Protein AF-A0A1V6K0V8-F1 (afdb_monomer)

Radius of gyration: 23.39 Å; Cα contacts (8 Å, |Δi|>4): 459; chains: 1; bounding box: 68×54×67 Å

Secondary structure (DSSP, 8-state):
---S-TTTS-HHHHHHHHHHHHHHTT---------S-B-HHHHHHHHHHHHHHHHHTTTTT-PPP--S---HHHHHHHHHHHTTTTSSS---HHHHBHHHHHSPPPSSTTS-HHHHHHHHTSS-S-S-HHHHHHHHHHHHHHHHHHHHHHHHH-GGGGGGHHHHHHHHHHHHHHHHHHHHHHHHHHHHHHHHHHHHHHTSSHHHHHHHHHHHHHHHHHHHHHHHHHHHHHHHHS-GGGHHHHHHHHHHHHHHHHHHHHHHHHHHTT-S-HHHHHHHHHHHHHHHHHHHHHHHHHHHHHHHHHHHHHHHTTTTS--

Structure (mmCIF, N/CA/C/O backbone):
data_AF-A0A1V6K0V8-F1
#
_entry.id   AF-A0A1V6K0V8-F1
#
loop_
_atom_site.group_PDB
_atom_site.id
_atom_site.type_symbol
_atom_site.label_atom_id
_atom_site.label_alt_id
_atom_site.label_comp_id
_atom_site.label_asym_id
_atom_site.label_entity_id
_atom_site.label_seq_id
_atom_site.pdbx_PDB_ins_code
_atom_site.Cartn_x
_atom_site.Cartn_y
_atom_site.Cartn_z
_atom_site.occupancy
_atom_site.B_iso_or_equiv
_atom_site.auth_seq_id
_atom_site.auth_comp_id
_atom_site.auth_asym_id
_atom_site.auth_atom_id
_atom_site.pdbx_PDB_model_num
ATOM 1 N N . MET A 1 1 ? -1.653 -16.723 -30.850 1.00 89.38 1 MET A N 1
ATOM 2 C CA . MET A 1 1 ? -1.038 -17.725 -29.948 1.00 89.38 1 MET A CA 1
ATOM 3 C C . MET A 1 1 ? -1.935 -17.845 -28.732 1.00 89.38 1 MET A C 1
ATOM 5 O O . MET A 1 1 ? -2.428 -16.814 -28.302 1.00 89.38 1 MET A O 1
ATOM 9 N N . ASN A 1 2 ? -2.140 -19.049 -28.194 1.00 91.81 2 ASN A N 1
ATOM 10 C CA . ASN A 1 2 ? -2.883 -19.239 -26.945 1.00 91.81 2 ASN A CA 1
ATOM 11 C C . ASN A 1 2 ? -1.894 -19.590 -25.832 1.00 91.81 2 ASN A C 1
ATOM 13 O O . ASN A 1 2 ? -1.155 -20.563 -25.973 1.00 91.81 2 ASN A O 1
ATOM 17 N N . LEU A 1 3 ? -1.878 -18.807 -24.753 1.00 91.69 3 LEU A N 1
ATOM 18 C CA . LEU A 1 3 ? -1.112 -19.123 -23.549 1.00 91.69 3 LEU A CA 1
ATOM 19 C C . LEU A 1 3 ? -2.025 -19.887 -22.595 1.00 91.69 3 LEU A C 1
ATOM 21 O O . LEU A 1 3 ? -2.988 -19.328 -22.081 1.00 91.69 3 LEU A O 1
ATOM 25 N N . THR A 1 4 ? -1.759 -21.179 -22.414 1.00 90.94 4 THR A N 1
ATOM 26 C CA . THR A 1 4 ? -2.592 -22.061 -21.582 1.00 90.94 4 THR A CA 1
ATOM 27 C C . THR A 1 4 ? -2.303 -21.911 -20.094 1.00 90.94 4 THR A C 1
ATOM 29 O O . THR A 1 4 ? -3.177 -22.188 -19.282 1.00 90.94 4 THR A O 1
ATOM 32 N N . ASP A 1 5 ? -1.090 -21.477 -19.747 1.00 91.62 5 ASP A N 1
ATOM 33 C CA . ASP A 1 5 ? -0.682 -21.177 -18.379 1.00 91.62 5 ASP A CA 1
ATOM 34 C C . ASP A 1 5 ? 0.276 -19.976 -18.373 1.00 91.62 5 ASP A C 1
ATOM 36 O O . ASP A 1 5 ? 1.441 -20.067 -18.771 1.00 91.62 5 ASP A O 1
ATOM 40 N N . ILE A 1 6 ? -0.249 -18.834 -17.936 1.00 90.38 6 ILE A N 1
ATOM 41 C CA . ILE A 1 6 ? 0.467 -17.553 -17.875 1.00 90.38 6 ILE A CA 1
ATOM 42 C C . ILE A 1 6 ? 1.464 -17.474 -16.712 1.00 90.38 6 ILE A C 1
ATOM 44 O O . ILE A 1 6 ? 2.334 -16.607 -16.732 1.00 90.38 6 ILE A O 1
ATOM 48 N N . SER A 1 7 ? 1.365 -18.376 -15.728 1.00 88.56 7 SER A N 1
ATOM 49 C CA . SER A 1 7 ? 2.338 -18.485 -14.635 1.00 88.56 7 SER A CA 1
ATOM 50 C C . SER A 1 7 ? 3.609 -19.213 -15.081 1.00 88.56 7 SER A C 1
ATOM 52 O O . SER A 1 7 ? 4.705 -18.892 -14.629 1.00 88.56 7 SER A O 1
ATOM 54 N N . VAL A 1 8 ? 3.472 -20.151 -16.025 1.00 91.56 8 VAL A N 1
ATOM 55 C CA . VAL A 1 8 ? 4.596 -20.885 -16.621 1.00 91.56 8 VAL A CA 1
ATOM 56 C C . VAL A 1 8 ? 5.184 -20.124 -17.807 1.00 91.56 8 VAL A C 1
ATOM 58 O O . VAL A 1 8 ? 6.402 -20.052 -17.955 1.00 91.56 8 VAL A O 1
ATOM 61 N N . THR A 1 9 ? 4.339 -19.558 -18.675 1.00 93.12 9 THR A N 1
ATOM 62 C CA . THR A 1 9 ? 4.775 -18.752 -19.825 1.00 93.12 9 THR A CA 1
ATOM 63 C C . THR A 1 9 ? 4.110 -17.376 -19.790 1.00 93.12 9 THR A C 1
ATOM 65 O O . THR A 1 9 ? 3.023 -17.201 -20.347 1.00 93.12 9 THR A O 1
ATOM 68 N N . PRO A 1 10 ? 4.761 -16.376 -19.170 1.00 94.88 10 PRO A N 1
ATOM 69 C CA . PRO A 1 10 ? 4.238 -15.016 -19.119 1.00 94.88 10 PRO A CA 1
ATOM 70 C C . PRO A 1 10 ? 4.111 -14.372 -20.506 1.00 94.88 10 PRO A C 1
ATOM 72 O O . PRO A 1 10 ? 4.893 -14.658 -21.418 1.00 94.88 10 PRO A O 1
ATOM 75 N N . LEU A 1 11 ? 3.173 -13.427 -20.644 1.00 94.44 11 LEU A N 1
ATOM 76 C CA . LEU A 1 11 ? 2.895 -12.718 -21.905 1.00 94.44 11 LEU A CA 1
ATOM 77 C C . LEU A 1 11 ? 4.150 -12.108 -22.538 1.00 94.44 11 LEU A C 1
ATOM 79 O O . LEU A 1 11 ? 4.425 -12.325 -23.718 1.00 94.44 11 LEU A O 1
ATOM 83 N N . HIS A 1 12 ? 4.928 -11.375 -21.742 1.00 95.12 12 HIS A N 1
ATOM 84 C CA . HIS A 1 12 ? 6.143 -10.713 -22.209 1.00 95.12 12 HIS A CA 1
ATOM 85 C C . HIS A 1 12 ? 7.209 -11.726 -22.654 1.00 95.12 12 HIS A C 1
ATOM 87 O O . HIS A 1 12 ? 7.891 -11.488 -23.645 1.00 95.12 12 HIS A O 1
ATOM 93 N N . VAL A 1 13 ? 7.314 -12.891 -22.000 1.00 95.25 13 VAL A N 1
ATOM 94 C CA . VAL A 1 13 ? 8.251 -13.956 -22.400 1.00 95.25 13 VAL A CA 1
ATOM 95 C C . VAL A 1 13 ? 7.851 -14.548 -23.749 1.00 95.25 13 VAL A C 1
ATOM 97 O O . VAL A 1 13 ? 8.703 -14.707 -24.626 1.00 95.25 13 VAL A O 1
ATOM 100 N N . ALA A 1 14 ? 6.565 -14.842 -23.949 1.00 95.25 14 ALA A N 1
ATOM 101 C CA . ALA A 1 14 ? 6.060 -15.352 -25.222 1.00 95.25 14 ALA A CA 1
ATOM 102 C C . ALA A 1 14 ? 6.277 -14.350 -26.370 1.00 95.25 14 ALA A C 1
AT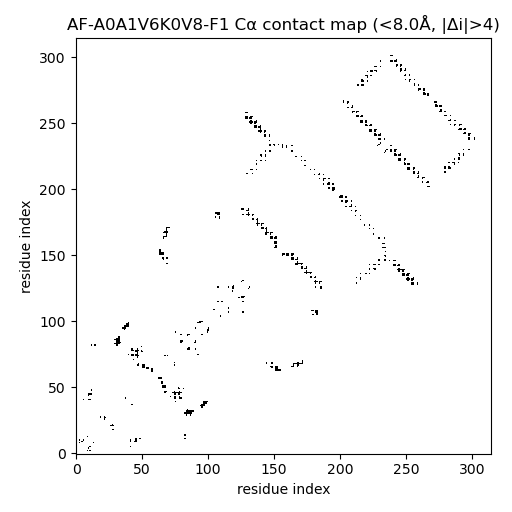OM 104 O O . ALA A 1 14 ? 6.742 -14.723 -27.454 1.00 95.25 14 ALA A O 1
ATOM 105 N N . PHE A 1 15 ? 5.987 -13.070 -26.119 1.00 95.62 15 PHE A N 1
ATOM 106 C CA . PHE A 1 15 ? 6.195 -11.997 -27.087 1.00 95.62 15 PHE A CA 1
ATOM 107 C C . PHE A 1 15 ? 7.680 -11.817 -27.431 1.00 95.62 15 PHE A C 1
ATOM 109 O O . PHE A 1 15 ? 8.042 -11.840 -28.607 1.00 95.62 15 PHE A O 1
ATOM 116 N N . GLU A 1 16 ? 8.562 -11.727 -26.431 1.00 95.12 16 GLU A N 1
ATOM 117 C CA . GLU A 1 16 ? 10.005 -11.575 -26.649 1.00 95.12 16 GLU A CA 1
ATOM 118 C C . GLU A 1 16 ? 10.631 -12.780 -27.345 1.00 95.12 16 GLU A C 1
ATOM 120 O O . GLU A 1 16 ? 11.498 -12.620 -28.204 1.00 95.12 16 GLU A O 1
ATOM 125 N N . THR A 1 17 ? 10.172 -13.989 -27.025 1.00 95.06 17 THR A N 1
ATOM 126 C CA . THR A 1 17 ? 10.625 -15.201 -27.716 1.00 95.06 17 THR A CA 1
ATOM 127 C C . THR A 1 17 ? 10.232 -15.146 -29.189 1.00 95.06 17 THR A C 1
ATOM 129 O O . THR A 1 17 ? 11.080 -15.342 -30.056 1.00 95.06 17 THR A O 1
ATOM 132 N N . THR A 1 18 ? 8.982 -14.779 -29.488 1.00 94.81 18 THR A N 1
ATOM 133 C CA . THR A 1 18 ? 8.513 -14.598 -30.871 1.00 94.81 18 THR A CA 1
ATOM 134 C C . THR A 1 18 ? 9.342 -13.542 -31.601 1.00 94.81 18 THR A C 1
ATOM 136 O O . THR A 1 18 ? 9.796 -13.777 -32.719 1.00 94.81 18 THR A O 1
ATOM 139 N N . ARG A 1 19 ? 9.603 -12.399 -30.955 1.00 94.31 19 ARG A N 1
ATOM 140 C CA . ARG A 1 19 ? 10.416 -11.313 -31.513 1.00 94.31 19 ARG A CA 1
ATOM 141 C C . ARG A 1 19 ? 11.822 -11.786 -31.881 1.00 94.31 19 ARG A C 1
ATOM 143 O O . ARG A 1 19 ? 12.253 -11.561 -33.009 1.00 94.31 19 ARG A O 1
ATOM 150 N N . ARG A 1 20 ? 12.491 -12.512 -30.980 1.00 95.12 20 ARG A N 1
ATOM 151 C CA . ARG A 1 20 ? 13.835 -13.070 -31.206 1.00 95.12 20 ARG A CA 1
ATOM 152 C C . ARG A 1 20 ? 13.869 -14.092 -32.341 1.00 95.12 20 ARG A C 1
ATOM 154 O O . ARG A 1 20 ? 14.812 -14.082 -33.126 1.00 95.12 20 ARG A O 1
ATOM 161 N N . GLU A 1 21 ? 12.874 -14.973 -32.449 1.00 96.50 21 GLU A N 1
ATOM 162 C CA . GLU A 1 21 ? 12.831 -15.958 -33.542 1.00 96.50 21 GLU A CA 1
ATOM 163 C C . GLU A 1 21 ? 12.591 -15.298 -34.907 1.00 96.50 21 GLU A C 1
ATOM 165 O O . GLU A 1 21 ? 13.218 -15.671 -35.896 1.00 96.50 21 GLU A O 1
ATOM 170 N N . VAL A 1 22 ? 11.737 -14.274 -34.963 1.00 95.06 22 VAL A N 1
ATOM 171 C CA . VAL A 1 22 ? 11.449 -13.516 -36.191 1.00 95.06 22 VAL A CA 1
ATOM 172 C C . VAL A 1 22 ? 12.662 -12.682 -36.635 1.00 95.06 22 VAL A C 1
ATOM 174 O O . VAL A 1 22 ? 12.958 -12.622 -37.831 1.00 95.06 22 VAL A O 1
ATOM 177 N N . GLU A 1 23 ? 13.421 -12.111 -35.693 1.00 95.06 23 GLU A N 1
ATOM 178 C CA . GLU A 1 23 ? 14.664 -11.377 -35.979 1.00 95.06 23 GLU A CA 1
ATOM 179 C C . GLU A 1 23 ? 15.744 -12.261 -36.621 1.00 95.06 23 GLU A C 1
ATOM 181 O O . GLU A 1 23 ? 16.415 -11.821 -37.557 1.00 95.06 23 GLU A O 1
ATOM 186 N N . LYS A 1 24 ? 15.877 -13.531 -36.204 1.00 96.56 24 LYS A N 1
ATOM 187 C CA . LYS A 1 24 ? 16.805 -14.495 -36.839 1.00 96.56 24 LYS A CA 1
ATOM 188 C C . LYS A 1 24 ? 16.490 -14.737 -38.316 1.00 96.56 24 LYS A C 1
ATOM 190 O O . LYS A 1 24 ? 17.374 -15.122 -39.076 1.00 96.56 24 LYS A O 1
ATOM 195 N N . LEU A 1 25 ? 15.238 -14.518 -38.713 1.00 96.25 25 LEU A N 1
ATOM 196 C CA . LEU A 1 25 ? 14.758 -14.663 -40.085 1.00 96.25 25 LEU A CA 1
ATOM 197 C C . LEU A 1 25 ? 14.841 -13.350 -40.887 1.00 96.25 25 LEU A C 1
ATOM 199 O O . LEU A 1 25 ? 14.444 -13.326 -42.048 1.00 96.25 25 LEU A O 1
ATOM 203 N N . GLY A 1 26 ? 15.354 -12.263 -40.297 1.00 96.06 26 GLY A N 1
ATOM 204 C CA . GLY A 1 26 ? 15.482 -10.955 -40.951 1.00 96.06 26 GLY A CA 1
ATOM 205 C C . GLY A 1 26 ? 14.191 -10.131 -40.984 1.00 96.06 26 GLY A C 1
ATOM 206 O O . GLY A 1 26 ? 14.121 -9.128 -41.694 1.00 96.06 26 GLY A O 1
ATOM 207 N N . TYR A 1 27 ? 13.174 -10.532 -40.221 1.00 96.25 27 TYR A N 1
ATOM 208 C CA . TYR A 1 27 ? 11.907 -9.815 -40.103 1.00 96.25 27 TYR A CA 1
ATOM 209 C C . TYR A 1 27 ? 11.831 -9.040 -38.784 1.00 96.25 27 TYR A C 1
ATOM 211 O O . TYR A 1 27 ? 12.578 -9.289 -37.839 1.00 96.25 27 TYR A O 1
ATOM 219 N N . ARG A 1 28 ? 10.887 -8.098 -38.704 1.00 93.25 28 ARG A N 1
ATOM 220 C CA . ARG A 1 28 ? 10.619 -7.303 -37.503 1.00 93.25 28 ARG A CA 1
ATOM 221 C C . ARG A 1 28 ? 9.165 -7.470 -37.081 1.00 93.25 28 ARG A C 1
ATOM 223 O O . ARG A 1 28 ? 8.265 -7.290 -37.895 1.00 93.25 28 ARG A O 1
ATOM 230 N N . VAL A 1 29 ? 8.945 -7.741 -35.798 1.00 93.25 29 VAL A N 1
ATOM 231 C CA . VAL A 1 29 ? 7.609 -7.680 -35.190 1.00 93.25 29 VAL A CA 1
ATOM 232 C C . VAL A 1 29 ? 7.176 -6.216 -35.086 1.00 93.25 29 VAL A C 1
ATOM 234 O O . VAL A 1 29 ? 7.915 -5.385 -34.556 1.00 93.25 29 VAL A O 1
ATOM 237 N N . THR A 1 30 ? 5.996 -5.895 -35.616 1.00 91.69 30 THR A N 1
ATOM 238 C CA . THR A 1 30 ? 5.465 -4.522 -35.691 1.00 91.69 30 THR A CA 1
ATOM 239 C C . THR A 1 30 ? 4.429 -4.198 -34.619 1.00 91.69 30 THR A C 1
ATOM 241 O O . THR A 1 30 ? 3.928 -3.084 -34.618 1.00 91.69 30 THR A O 1
ATOM 244 N N . GLY A 1 31 ? 4.083 -5.152 -33.752 1.00 92.94 31 GLY A N 1
ATOM 245 C CA . GLY A 1 31 ? 3.043 -4.990 -32.740 1.00 92.94 31 GLY A CA 1
ATOM 246 C C . GLY A 1 31 ? 2.504 -6.320 -32.231 1.00 92.94 31 GLY A C 1
ATOM 247 O O . GLY A 1 31 ? 2.890 -7.385 -32.723 1.00 92.94 31 GLY A O 1
ATOM 248 N N . SER A 1 32 ? 1.583 -6.262 -31.274 1.00 95.69 32 SER A N 1
ATOM 249 C CA . SER A 1 32 ? 0.762 -7.409 -30.884 1.00 95.69 32 SER A CA 1
ATOM 250 C C . SER A 1 32 ? -0.643 -6.978 -30.469 1.00 95.69 32 SER A C 1
ATOM 252 O O . SER A 1 32 ? -0.935 -5.795 -30.326 1.00 95.69 32 SER A O 1
ATOM 254 N N . GLU A 1 33 ? -1.536 -7.950 -30.321 1.00 95.62 33 GLU A N 1
ATOM 255 C CA . GLU A 1 33 ? -2.909 -7.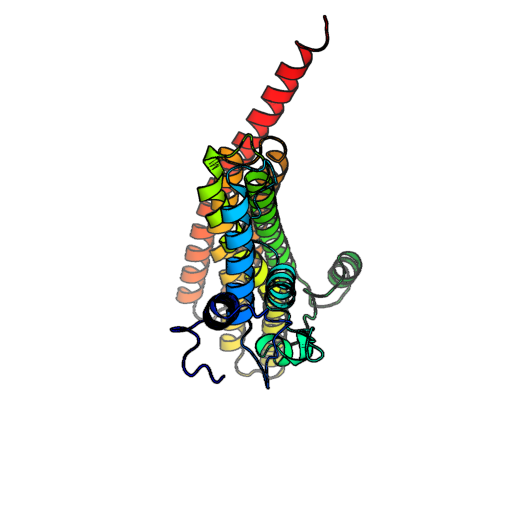735 -29.877 1.00 95.62 33 GLU A CA 1
ATOM 256 C C . GLU A 1 33 ? -3.268 -8.787 -28.829 1.00 95.62 33 GLU A C 1
ATOM 258 O O . GLU A 1 33 ? -2.949 -9.970 -28.983 1.00 95.62 33 GLU A O 1
ATOM 263 N N . ILE A 1 34 ? -3.972 -8.356 -27.782 1.00 95.19 34 ILE A N 1
ATOM 264 C CA . ILE A 1 34 ? -4.647 -9.253 -26.847 1.00 95.19 34 ILE A CA 1
ATOM 265 C C . ILE A 1 34 ? -6.107 -9.404 -27.282 1.00 95.19 34 ILE A C 1
ATOM 267 O O . ILE A 1 34 ? -6.906 -8.460 -27.220 1.00 95.19 34 ILE A O 1
ATOM 271 N N . VAL A 1 35 ? -6.455 -10.625 -27.686 1.00 94.69 35 VAL A N 1
ATOM 272 C CA . VAL A 1 35 ? -7.831 -11.021 -27.989 1.00 94.69 35 VAL A CA 1
ATOM 273 C C . VAL A 1 35 ? -8.521 -11.436 -26.690 1.00 94.69 35 VAL A C 1
ATOM 275 O O . VAL A 1 35 ? -8.056 -12.341 -26.003 1.00 94.69 35 VAL A O 1
ATOM 278 N N . GLY A 1 36 ? -9.640 -10.787 -26.364 1.00 93.25 36 GLY A N 1
ATOM 279 C CA . GLY A 1 36 ? -10.353 -10.988 -25.100 1.00 93.25 36 GLY A CA 1
ATOM 280 C C . GLY A 1 36 ? -9.830 -10.102 -23.967 1.00 93.25 36 GLY A C 1
ATOM 281 O O . GLY A 1 36 ? -9.459 -8.949 -24.206 1.00 93.25 36 GLY A O 1
ATOM 282 N N . LEU A 1 37 ? -9.862 -10.645 -22.748 1.00 95.81 37 LEU A N 1
ATOM 283 C CA . LEU A 1 37 ? -9.461 -9.980 -21.508 1.00 95.81 37 LEU A CA 1
ATOM 284 C C . LEU A 1 37 ? -8.129 -10.533 -20.993 1.00 95.81 37 LEU A C 1
ATOM 286 O O . LEU A 1 37 ? -7.775 -11.677 -21.282 1.00 95.81 37 LEU A O 1
ATOM 290 N N . VAL A 1 38 ? -7.412 -9.734 -20.205 1.00 96.38 38 VAL A N 1
ATOM 291 C CA . VAL A 1 38 ? -6.130 -10.108 -19.595 1.00 96.38 38 VAL A CA 1
ATOM 292 C C . VAL A 1 38 ? -6.130 -9.820 -18.090 1.00 96.38 38 VAL A C 1
ATOM 294 O O . VAL A 1 38 ? -6.645 -8.777 -17.686 1.00 96.38 38 VAL A O 1
ATOM 297 N N . PRO A 1 39 ? -5.549 -10.695 -17.251 1.00 96.50 39 PRO A N 1
ATOM 298 C CA . PRO A 1 39 ? -5.325 -10.380 -15.844 1.00 96.50 39 PRO A CA 1
ATOM 299 C C . PR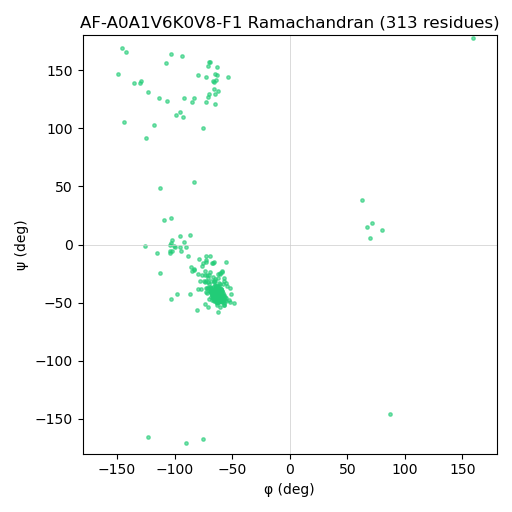O A 1 39 ? -4.351 -9.210 -15.670 1.00 96.50 39 PRO A C 1
ATOM 301 O O . PRO A 1 39 ? -3.337 -9.107 -16.372 1.00 96.50 39 PRO A O 1
ATOM 304 N N . LEU A 1 40 ? -4.616 -8.355 -14.690 1.00 96.12 40 LEU A N 1
ATOM 305 C CA . LEU A 1 40 ? -3.778 -7.221 -14.317 1.00 96.12 40 LEU A CA 1
ATOM 306 C C . LEU A 1 40 ? -2.368 -7.680 -13.954 1.00 96.12 40 LEU A C 1
ATOM 308 O O . LEU A 1 40 ? -1.399 -7.073 -14.405 1.00 96.12 40 LEU A O 1
ATOM 312 N N . SER A 1 41 ? -2.244 -8.787 -13.217 1.00 95.25 41 SER A N 1
ATOM 313 C CA . SER A 1 41 ? -0.953 -9.372 -12.830 1.00 95.25 41 SER A CA 1
ATOM 314 C C . SER A 1 41 ? -0.014 -9.559 -14.024 1.00 95.25 41 SER A C 1
ATOM 316 O O . SER A 1 41 ? 1.142 -9.146 -13.966 1.00 95.25 41 SER A O 1
ATOM 318 N N . CYS A 1 42 ? -0.520 -10.043 -15.162 1.00 96.12 42 CYS A N 1
ATOM 319 C CA . CYS A 1 42 ? 0.288 -10.219 -16.366 1.00 96.12 42 CYS A CA 1
ATOM 320 C C . CYS A 1 42 ? 0.795 -8.893 -16.944 1.00 96.12 42 CYS A C 1
ATOM 322 O O . CYS A 1 42 ? 1.913 -8.828 -17.463 1.00 96.12 42 CYS A O 1
ATOM 324 N N . MET A 1 43 ? -0.018 -7.838 -16.858 1.00 97.31 43 MET A N 1
ATOM 325 C CA . MET A 1 43 ? 0.364 -6.495 -17.289 1.00 97.31 43 MET A CA 1
ATOM 326 C C . MET A 1 43 ? 1.396 -5.879 -16.341 1.00 97.31 43 MET A C 1
ATOM 328 O O . MET A 1 43 ? 2.334 -5.231 -16.806 1.00 97.31 43 MET A O 1
ATOM 332 N N . LEU A 1 44 ? 1.276 -6.115 -15.032 1.00 95.44 44 LEU A N 1
ATOM 333 C CA . LEU A 1 44 ? 2.259 -5.663 -14.045 1.00 95.44 44 LEU A CA 1
ATOM 334 C C . LEU A 1 44 ? 3.596 -6.379 -14.213 1.00 95.44 44 LEU A C 1
ATOM 336 O O . LEU A 1 44 ? 4.632 -5.717 -14.246 1.00 95.44 44 LEU A O 1
ATOM 340 N N . ASP A 1 45 ? 3.581 -7.696 -14.400 1.00 94.62 45 ASP A N 1
ATOM 341 C CA . ASP A 1 45 ? 4.792 -8.491 -14.602 1.00 94.62 45 ASP A CA 1
ATOM 342 C C . ASP A 1 45 ? 5.496 -8.112 -15.904 1.00 94.62 45 ASP A C 1
ATOM 344 O O . ASP A 1 45 ? 6.707 -7.899 -15.913 1.00 94.62 45 ASP A O 1
ATOM 348 N N . ALA A 1 46 ? 4.743 -7.927 -16.993 1.00 95.62 46 ALA A N 1
ATOM 349 C CA . ALA A 1 46 ? 5.292 -7.393 -18.236 1.00 95.62 46 ALA A CA 1
ATOM 350 C C . ALA A 1 46 ? 5.880 -5.986 -18.042 1.00 95.62 46 ALA A C 1
ATOM 352 O O . ALA A 1 46 ? 6.986 -5.709 -18.503 1.00 95.62 46 ALA A O 1
ATOM 353 N N . GLY A 1 47 ? 5.178 -5.101 -17.332 1.00 95.00 47 GLY A N 1
ATOM 354 C CA . GLY A 1 47 ? 5.648 -3.746 -17.052 1.00 95.00 47 GLY A CA 1
ATOM 355 C C . GLY A 1 47 ? 6.981 -3.746 -16.307 1.00 95.00 47 GLY A C 1
ATOM 356 O O . GLY A 1 47 ? 7.921 -3.073 -16.730 1.00 95.00 47 GLY A O 1
ATOM 357 N N . ARG A 1 48 ? 7.087 -4.549 -15.241 1.00 92.12 48 ARG A N 1
ATOM 358 C CA . ARG A 1 48 ? 8.324 -4.725 -14.465 1.00 92.12 48 ARG A CA 1
ATOM 359 C C . ARG A 1 48 ? 9.443 -5.315 -15.319 1.00 92.12 48 ARG A C 1
ATOM 361 O O . ARG A 1 48 ? 10.522 -4.729 -15.365 1.00 92.12 48 ARG A O 1
ATOM 368 N N . TYR A 1 49 ? 9.158 -6.380 -16.071 1.00 92.69 49 TYR A N 1
ATOM 369 C CA . TYR A 1 49 ? 10.114 -7.014 -16.981 1.00 92.69 49 TYR A CA 1
ATOM 370 C C . TYR A 1 49 ? 10.740 -6.007 -17.953 1.00 92.69 49 TYR A C 1
ATOM 372 O O . TYR A 1 49 ? 11.960 -5.947 -18.110 1.00 92.69 49 TYR A O 1
ATOM 380 N N . TYR A 1 50 ? 9.921 -5.168 -18.592 1.00 91.69 50 TYR A N 1
ATOM 381 C CA . TYR A 1 50 ? 10.424 -4.199 -19.563 1.00 91.69 50 TYR A CA 1
ATOM 382 C C . TYR A 1 50 ? 11.208 -3.050 -18.928 1.00 91.69 50 TYR A C 1
ATOM 384 O O . TYR A 1 50 ? 12.169 -2.569 -19.533 1.00 91.69 50 TYR A O 1
ATOM 392 N N . LEU A 1 51 ? 10.852 -2.629 -17.713 1.00 89.19 51 LEU A N 1
ATOM 393 C CA . LEU A 1 51 ? 11.643 -1.655 -16.956 1.00 89.19 51 LEU A CA 1
ATOM 394 C C . LEU A 1 51 ? 13.002 -2.235 -16.540 1.00 89.19 51 LEU A C 1
ATOM 396 O O . LEU A 1 51 ? 14.027 -1.564 -16.658 1.00 89.19 51 LEU A O 1
ATOM 400 N N . GLU A 1 52 ? 13.043 -3.497 -16.120 1.00 86.31 52 GLU A N 1
ATOM 401 C CA . GLU A 1 52 ? 14.293 -4.190 -15.804 1.00 86.31 52 GLU A CA 1
ATOM 402 C C . GLU A 1 52 ? 15.171 -4.386 -17.038 1.00 86.31 52 GLU A C 1
ATOM 404 O O . GLU A 1 52 ? 16.366 -4.092 -16.998 1.00 86.31 52 GLU A O 1
ATOM 409 N N . MET A 1 53 ? 14.585 -4.786 -18.167 1.00 84.25 53 MET A N 1
ATOM 410 C CA . MET A 1 53 ? 15.312 -4.927 -19.428 1.00 84.25 53 MET A CA 1
ATOM 411 C C . MET A 1 53 ? 15.944 -3.596 -19.871 1.00 84.25 53 MET A C 1
ATOM 413 O O . MET A 1 53 ? 17.082 -3.578 -20.351 1.00 84.25 53 MET A O 1
ATOM 417 N N . GLN A 1 54 ? 15.246 -2.470 -19.671 1.00 80.31 54 GLN A N 1
ATOM 418 C CA . GLN A 1 54 ? 15.812 -1.137 -19.900 1.00 80.31 54 GLN A CA 1
ATOM 419 C C . GLN A 1 54 ? 17.028 -0.878 -19.003 1.00 80.31 54 GLN A C 1
ATOM 421 O O . GLN A 1 54 ? 18.036 -0.366 -19.490 1.00 80.31 54 GLN A O 1
ATOM 426 N N . ASN A 1 55 ? 16.982 -1.287 -17.733 1.00 75.56 55 ASN A N 1
ATOM 427 C CA . ASN A 1 55 ? 18.116 -1.152 -16.816 1.00 75.56 55 ASN A CA 1
ATOM 428 C C . ASN A 1 55 ? 19.328 -1.987 -17.257 1.00 75.56 55 ASN A C 1
ATOM 430 O O . ASN A 1 55 ? 20.456 -1.490 -17.227 1.00 75.56 55 ASN A O 1
ATOM 434 N N . SER A 1 56 ? 19.119 -3.232 -17.701 1.00 68.25 56 SER A N 1
ATOM 435 C CA . SER A 1 56 ? 20.200 -4.124 -18.148 1.00 68.25 56 SER A CA 1
ATOM 436 C C . SER A 1 56 ? 20.949 -3.574 -19.367 1.00 68.25 56 SER A C 1
ATOM 438 O O . SER A 1 56 ? 22.175 -3.664 -19.432 1.00 68.25 56 SER A O 1
ATOM 440 N N . GLY A 1 57 ? 20.242 -2.928 -20.302 1.00 58.75 57 GLY A N 1
ATOM 441 C CA . GLY A 1 57 ? 20.845 -2.259 -21.463 1.00 58.75 57 GLY A CA 1
ATOM 442 C C . GLY A 1 57 ? 21.583 -0.948 -21.141 1.00 58.75 57 GLY A C 1
ATOM 443 O O . GLY A 1 57 ? 22.280 -0.404 -21.998 1.00 58.75 57 GLY A O 1
ATOM 444 N N . MET A 1 58 ? 21.452 -0.424 -19.917 1.00 54.78 58 MET A N 1
ATOM 445 C CA . MET A 1 58 ? 22.002 0.872 -19.494 1.00 54.78 58 MET A CA 1
ATOM 446 C C . MET A 1 58 ? 23.275 0.775 -18.639 1.00 54.78 58 MET A C 1
ATOM 448 O O . MET A 1 58 ? 23.837 1.810 -18.274 1.00 54.78 58 MET A O 1
ATOM 452 N N . SER A 1 59 ? 23.787 -0.436 -18.382 1.00 48.00 59 SER A N 1
ATOM 453 C CA . SER A 1 59 ? 24.939 -0.701 -17.496 1.00 48.00 59 SER A CA 1
ATOM 454 C C . SER A 1 59 ? 26.239 0.067 -17.845 1.00 48.00 59 SER A C 1
ATOM 456 O O . SER A 1 59 ? 27.105 0.231 -16.990 1.00 48.00 59 SER A O 1
ATOM 458 N N . GLY A 1 60 ? 26.357 0.653 -19.047 1.00 46.66 60 GLY A N 1
ATOM 459 C CA . GLY A 1 60 ? 27.507 1.480 -19.458 1.00 46.66 60 GLY A CA 1
ATOM 460 C C . GLY A 1 60 ? 27.201 2.893 -19.979 1.00 46.66 60 GLY A C 1
ATOM 461 O O . GLY A 1 60 ? 28.135 3.611 -20.321 1.00 46.66 60 GLY A O 1
ATOM 462 N N . THR A 1 61 ? 25.936 3.327 -20.075 1.00 48.88 61 THR A N 1
ATOM 463 C CA . THR A 1 61 ? 25.560 4.519 -20.882 1.00 48.88 61 THR A CA 1
ATOM 464 C C . THR A 1 61 ? 25.265 5.789 -20.080 1.00 48.88 61 THR A C 1
ATOM 466 O O . THR A 1 61 ? 24.947 6.827 -20.657 1.00 48.88 61 THR A O 1
ATOM 469 N N . GLY A 1 62 ? 25.352 5.734 -18.747 1.00 47.09 62 GLY A N 1
ATOM 470 C CA . GLY A 1 62 ? 25.102 6.890 -17.878 1.00 47.09 62 GLY A CA 1
ATOM 471 C C . GLY A 1 62 ? 23.638 7.352 -17.810 1.00 47.09 62 GLY A C 1
ATOM 472 O O . GLY A 1 62 ? 23.373 8.368 -17.170 1.00 47.09 62 GLY A O 1
ATOM 473 N N . ARG A 1 63 ? 22.694 6.624 -18.427 1.00 51.75 63 ARG A N 1
ATOM 474 C CA . ARG A 1 63 ? 21.245 6.864 -18.302 1.00 51.75 63 ARG A CA 1
ATOM 475 C C . ARG A 1 63 ? 20.701 6.268 -16.996 1.00 51.75 63 ARG A C 1
ATOM 477 O O . ARG A 1 63 ? 21.222 5.272 -16.502 1.00 51.75 63 ARG A O 1
ATOM 484 N N . MET A 1 64 ? 19.703 6.938 -16.416 1.00 56.56 64 MET A N 1
ATOM 485 C CA . MET A 1 64 ? 19.187 6.677 -15.064 1.00 56.56 64 MET A CA 1
ATOM 486 C C . MET A 1 64 ? 18.436 5.342 -15.001 1.00 56.56 64 MET A C 1
ATOM 488 O O . MET A 1 64 ? 17.536 5.119 -15.808 1.00 56.56 64 MET A O 1
ATOM 492 N N . ALA A 1 65 ? 18.778 4.487 -14.032 1.00 67.62 65 ALA A N 1
ATOM 493 C CA . ALA A 1 65 ? 18.028 3.266 -13.759 1.00 67.62 65 ALA A CA 1
ATOM 494 C C . ALA A 1 65 ? 16.607 3.606 -13.274 1.00 67.62 65 ALA A C 1
ATOM 496 O O . ALA A 1 65 ? 16.384 4.616 -12.599 1.00 67.62 65 ALA A O 1
ATOM 497 N N . VAL A 1 66 ? 15.639 2.765 -13.627 1.00 77.38 66 VAL A N 1
ATOM 498 C CA . VAL A 1 66 ? 14.235 2.893 -13.228 1.00 77.38 66 VAL A CA 1
ATOM 499 C C . VAL A 1 66 ? 13.886 1.724 -12.318 1.00 77.38 66 VAL A C 1
ATOM 501 O O . VAL A 1 66 ? 14.110 0.572 -12.674 1.00 77.38 66 VAL A O 1
ATOM 504 N N . SER A 1 67 ? 13.353 1.996 -11.130 1.00 83.06 67 SER A N 1
ATOM 505 C CA . SER A 1 67 ? 12.893 0.922 -10.246 1.00 83.06 67 SER A CA 1
ATOM 506 C C . SER A 1 67 ? 11.598 0.290 -10.787 1.00 83.06 67 SER A C 1
ATOM 508 O O . SER A 1 67 ? 10.762 1.0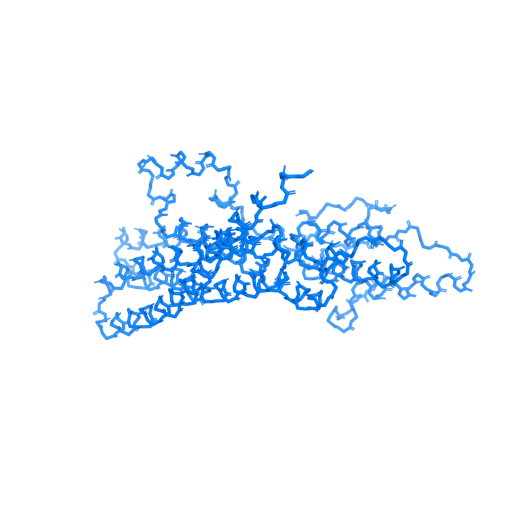13 -11.336 1.00 83.06 67 SER A O 1
ATOM 510 N N . PRO A 1 68 ? 11.397 -1.034 -10.629 1.00 82.56 68 PRO A N 1
ATOM 511 C CA . PRO A 1 68 ? 10.136 -1.696 -10.972 1.00 82.56 68 PRO A CA 1
ATOM 512 C C . PRO A 1 68 ? 8.981 -1.318 -10.022 1.00 82.56 68 PRO A C 1
ATOM 514 O O . PRO A 1 68 ? 7.826 -1.627 -10.305 1.00 82.56 68 PRO A O 1
ATOM 517 N N . GLY A 1 69 ? 9.256 -0.625 -8.910 1.00 89.31 69 GLY A N 1
ATOM 518 C CA . GLY A 1 69 ? 8.257 -0.154 -7.944 1.00 89.31 69 GLY A CA 1
ATOM 519 C C . GLY A 1 69 ? 7.583 1.166 -8.331 1.00 89.31 69 GLY A C 1
ATOM 520 O O . GLY A 1 69 ? 7.595 2.129 -7.556 1.00 89.31 69 GLY A O 1
ATOM 521 N N . LEU A 1 70 ? 7.015 1.234 -9.535 1.00 93.62 70 LEU A N 1
ATOM 522 C CA . LEU A 1 70 ? 6.232 2.379 -10.010 1.00 93.62 70 LEU A CA 1
ATOM 523 C C . LEU A 1 70 ? 4.730 2.196 -9.744 1.00 93.62 70 LEU A C 1
ATOM 525 O O . LEU A 1 70 ? 4.283 1.066 -9.551 1.00 93.62 70 LEU A O 1
ATOM 529 N N . PRO A 1 71 ? 3.934 3.286 -9.779 1.00 95.00 71 PRO A N 1
ATOM 530 C CA . PRO A 1 71 ? 2.481 3.184 -9.719 1.00 95.00 71 PRO A CA 1
ATOM 531 C C . PRO A 1 71 ? 1.933 2.240 -10.788 1.00 95.00 71 PRO A C 1
ATOM 533 O O . PRO A 1 71 ? 2.409 2.240 -11.925 1.00 95.00 71 PRO A O 1
ATOM 536 N N . GLU A 1 72 ? 0.886 1.502 -10.444 1.00 93.94 72 GLU A N 1
ATOM 537 C CA . GLU A 1 72 ? 0.288 0.455 -11.274 1.00 93.94 72 GLU A CA 1
ATOM 538 C C . GLU A 1 72 ? 0.021 0.900 -12.723 1.00 93.94 72 GLU A C 1
ATOM 540 O O . GLU A 1 72 ? 0.514 0.292 -13.674 1.00 93.94 72 GLU A O 1
ATOM 545 N N . ARG A 1 73 ? -0.636 2.054 -12.902 1.00 94.25 73 ARG A N 1
ATOM 546 C CA . ARG A 1 73 ? -0.918 2.642 -14.225 1.00 94.25 73 ARG A CA 1
ATOM 547 C C . ARG A 1 73 ? 0.338 2.854 -15.078 1.00 94.25 73 ARG A C 1
ATOM 549 O O . ARG A 1 73 ? 0.282 2.739 -16.300 1.00 94.25 73 ARG A O 1
ATOM 556 N N . ARG A 1 74 ? 1.484 3.166 -14.459 1.00 94.62 74 ARG A N 1
ATOM 557 C CA . ARG A 1 74 ? 2.768 3.321 -15.167 1.00 94.62 74 ARG A CA 1
ATOM 558 C C . ARG A 1 74 ? 3.322 1.971 -15.616 1.00 94.62 74 ARG A C 1
ATOM 560 O O . ARG A 1 74 ? 3.885 1.913 -16.705 1.00 94.62 74 ARG A O 1
ATOM 567 N N . LEU A 1 75 ? 3.166 0.920 -14.808 1.00 95.44 75 LEU A N 1
ATOM 568 C CA . LEU A 1 75 ? 3.578 -0.442 -15.165 1.00 95.44 75 LEU A CA 1
ATOM 569 C C . LEU A 1 75 ? 2.731 -0.982 -16.319 1.00 95.44 75 LEU A C 1
ATOM 571 O O . LEU A 1 75 ? 3.287 -1.457 -17.308 1.00 95.44 75 LEU A O 1
ATOM 575 N N . VAL A 1 76 ? 1.409 -0.809 -16.245 1.00 97.19 76 VAL A N 1
ATOM 576 C CA . VAL A 1 76 ? 0.492 -1.169 -17.334 1.00 97.19 76 VAL A CA 1
ATOM 577 C C . VAL A 1 76 ? 0.862 -0.426 -18.619 1.00 97.19 76 VAL A C 1
ATOM 579 O O . VAL A 1 76 ? 1.018 -1.050 -19.665 1.00 97.19 76 VAL A O 1
ATOM 582 N N . GLU A 1 77 ? 1.084 0.890 -18.563 1.00 96.44 77 GLU A N 1
ATOM 583 C CA . GLU A 1 77 ? 1.480 1.656 -19.752 1.00 96.44 77 GLU A CA 1
ATOM 584 C C . GLU A 1 77 ? 2.853 1.223 -20.299 1.00 96.44 77 GLU A C 1
ATOM 586 O O . GLU A 1 77 ? 3.044 1.180 -21.517 1.00 96.44 77 GLU A O 1
ATOM 591 N N . ALA A 1 78 ? 3.807 0.863 -19.432 1.00 94.75 78 ALA A N 1
ATOM 592 C CA . ALA A 1 78 ? 5.097 0.322 -19.855 1.00 94.75 78 ALA A CA 1
ATOM 593 C C . ALA A 1 78 ? 4.934 -1.011 -20.603 1.00 94.75 78 ALA A C 1
ATOM 595 O O . ALA A 1 78 ? 5.545 -1.189 -21.658 1.00 94.75 78 ALA A O 1
ATOM 596 N N . ALA A 1 79 ? 4.074 -1.906 -20.112 1.00 96.69 79 ALA A N 1
ATOM 597 C CA . ALA A 1 79 ? 3.742 -3.167 -20.771 1.00 96.69 79 ALA A CA 1
ATOM 598 C C . ALA A 1 79 ? 3.070 -2.941 -22.134 1.00 96.69 79 ALA A C 1
ATOM 600 O O . ALA A 1 79 ? 3.516 -3.486 -23.145 1.00 96.69 79 ALA A O 1
ATOM 601 N N . VAL A 1 80 ? 2.044 -2.082 -22.171 1.00 97.06 80 VAL A N 1
ATOM 602 C CA . VAL A 1 80 ? 1.288 -1.742 -23.386 1.00 97.06 80 VAL A CA 1
ATOM 603 C C . VAL A 1 80 ? 2.206 -1.212 -24.482 1.00 97.06 80 VAL A C 1
ATOM 605 O O . VAL A 1 80 ? 2.136 -1.678 -25.620 1.00 97.06 80 VAL A O 1
ATOM 608 N N . ARG A 1 81 ? 3.092 -0.266 -24.145 1.00 95.25 81 ARG A N 1
ATOM 609 C CA . ARG A 1 81 ? 4.043 0.307 -25.107 1.00 95.25 81 ARG A CA 1
ATOM 610 C C . ARG A 1 81 ? 5.091 -0.697 -25.559 1.00 95.25 81 ARG A C 1
ATOM 612 O O . ARG A 1 81 ? 5.413 -0.737 -26.739 1.00 95.25 81 ARG A O 1
ATOM 619 N N . SER A 1 82 ? 5.642 -1.479 -24.635 1.00 94.75 82 SER A N 1
ATOM 620 C CA . SER A 1 82 ? 6.790 -2.338 -24.941 1.00 94.75 82 SER A CA 1
ATOM 621 C C . SER A 1 82 ? 6.413 -3.554 -25.786 1.00 94.75 82 SER A C 1
ATOM 623 O O . SER A 1 82 ? 7.207 -3.972 -26.624 1.00 94.75 82 SER A O 1
ATOM 625 N N . MET A 1 83 ? 5.195 -4.078 -25.619 1.00 95.62 83 MET A N 1
ATOM 626 C CA . MET A 1 83 ? 4.668 -5.176 -26.442 1.00 95.62 83 MET A CA 1
ATOM 627 C C . MET A 1 83 ? 3.923 -4.692 -27.696 1.00 95.62 83 MET A C 1
ATOM 629 O O . MET A 1 83 ? 3.455 -5.511 -28.487 1.00 95.62 83 MET A O 1
ATOM 633 N N . GLY A 1 84 ? 3.785 -3.376 -27.889 1.00 96.06 84 GLY A N 1
ATOM 634 C CA . GLY A 1 84 ? 3.059 -2.819 -29.030 1.00 96.06 84 GLY A CA 1
ATOM 635 C C . GLY A 1 84 ? 1.580 -3.208 -29.043 1.00 96.06 84 GLY A C 1
ATOM 636 O O . GLY A 1 84 ? 1.033 -3.500 -30.103 1.00 96.06 84 GLY A O 1
ATOM 637 N N . LEU A 1 85 ? 0.928 -3.252 -27.870 1.00 96.44 85 LEU A N 1
ATOM 638 C CA . LEU A 1 85 ? -0.462 -3.726 -27.743 1.00 96.44 85 LEU A CA 1
ATOM 639 C C . LEU A 1 85 ? -1.488 -2.827 -28.452 1.00 96.44 85 LEU A C 1
ATOM 641 O O . LEU A 1 85 ? -2.632 -3.232 -28.629 1.00 96.44 85 LEU A O 1
ATOM 645 N N . ARG A 1 86 ? -1.092 -1.599 -28.814 1.00 95.81 86 ARG A N 1
ATOM 646 C CA . ARG A 1 86 ? -1.918 -0.621 -29.542 1.00 95.81 86 ARG A CA 1
ATOM 647 C C . ARG A 1 86 ? -1.619 -0.567 -31.044 1.00 95.81 86 ARG A C 1
ATOM 649 O O . ARG A 1 86 ? -2.250 0.211 -31.753 1.00 95.81 86 ARG A O 1
ATOM 656 N N . ASP A 1 87 ? -0.648 -1.342 -31.522 1.00 94.44 87 ASP A N 1
ATOM 657 C CA . ASP A 1 87 ? -0.114 -1.187 -32.880 1.00 94.44 87 ASP A CA 1
ATOM 658 C C . ASP A 1 87 ? -0.965 -1.914 -33.934 1.00 94.44 87 ASP A C 1
ATOM 660 O O . ASP A 1 87 ? -0.921 -1.571 -35.114 1.00 94.44 87 ASP A O 1
ATOM 664 N N . VAL A 1 88 ? -1.747 -2.915 -33.512 1.00 91.12 88 VAL A N 1
ATOM 665 C CA . VAL A 1 88 ? -2.648 -3.695 -34.382 1.00 91.12 88 VAL A CA 1
ATOM 666 C C . VAL A 1 88 ? -4.104 -3.258 -34.207 1.00 91.12 88 VAL A C 1
ATOM 668 O O . VAL A 1 88 ? -4.805 -3.018 -35.188 1.00 91.12 88 VAL A O 1
ATOM 671 N N . ALA A 1 89 ? -4.550 -3.122 -32.957 1.00 90.12 89 ALA A N 1
ATOM 672 C CA . ALA A 1 89 ? -5.894 -2.696 -32.583 1.00 90.12 89 ALA A CA 1
ATOM 673 C C . ALA A 1 89 ? -5.840 -1.793 -31.341 1.00 90.12 89 ALA A C 1
ATOM 675 O O . ALA A 1 89 ? -4.826 -1.729 -30.648 1.00 90.12 89 ALA A O 1
ATOM 676 N N . GLY A 1 90 ? -6.936 -1.091 -31.040 1.00 92.75 90 GLY A N 1
ATOM 677 C CA . GLY A 1 90 ? -7.024 -0.271 -29.832 1.00 92.75 90 GLY A CA 1
ATOM 678 C C . GLY A 1 90 ? -6.895 -1.112 -28.556 1.00 92.75 90 GLY A C 1
ATOM 679 O O . GLY A 1 90 ? -7.590 -2.114 -28.394 1.00 92.75 90 GLY A O 1
ATOM 680 N N . PHE A 1 91 ? -6.040 -0.670 -27.630 1.00 96.12 91 PHE A N 1
ATOM 681 C CA . PHE A 1 91 ? -5.936 -1.234 -26.284 1.00 96.12 91 PHE A CA 1
ATOM 682 C C . PHE A 1 91 ? -6.277 -0.168 -25.247 1.00 96.12 91 PHE A C 1
ATOM 684 O O . PHE A 1 91 ? -5.458 0.712 -24.943 1.00 96.12 91 PHE A O 1
ATOM 691 N N . ASP A 1 92 ? -7.493 -0.269 -24.722 1.00 96.12 92 ASP A N 1
ATOM 692 C CA . ASP A 1 92 ? -7.961 0.475 -23.564 1.00 96.12 92 ASP A CA 1
ATOM 693 C C . ASP A 1 92 ? -7.862 -0.424 -22.316 1.00 96.12 92 ASP A C 1
ATOM 695 O O . ASP A 1 92 ? -8.595 -1.411 -22.223 1.00 96.12 92 ASP A O 1
ATOM 699 N N . PRO A 1 93 ? -6.959 -0.121 -21.363 1.00 96.12 93 PRO A N 1
ATOM 700 C CA . PRO A 1 93 ? -6.813 -0.907 -20.144 1.00 96.12 93 PRO A CA 1
ATOM 701 C C . PRO A 1 93 ? -8.120 -1.071 -19.363 1.00 96.12 93 PRO A C 1
ATOM 703 O O . PRO A 1 93 ? -8.342 -2.147 -18.817 1.00 96.12 93 PRO A O 1
ATOM 706 N N . ALA A 1 94 ? -8.986 -0.049 -19.339 1.00 93.88 94 ALA A N 1
ATOM 707 C CA . ALA A 1 94 ? -10.227 -0.077 -18.564 1.00 93.88 94 ALA A CA 1
ATOM 708 C C . ALA A 1 94 ? -11.209 -1.146 -19.068 1.00 93.88 94 ALA A C 1
ATOM 710 O O . ALA A 1 94 ? -11.925 -1.741 -18.273 1.00 93.88 94 ALA A O 1
ATOM 711 N N . SER A 1 95 ? -11.203 -1.433 -20.374 1.00 94.25 95 SER A N 1
ATOM 712 C CA . SER A 1 95 ? -12.070 -2.443 -20.994 1.00 94.25 95 SER A CA 1
ATOM 713 C C . SER A 1 95 ? -11.381 -3.775 -21.312 1.00 94.25 95 SER A C 1
ATOM 715 O O . SER A 1 95 ? -12.036 -4.715 -21.764 1.00 94.25 95 SER A O 1
ATOM 717 N N . LYS A 1 96 ? -10.060 -3.879 -21.114 1.00 96.44 96 LYS A N 1
ATOM 718 C CA . LYS A 1 96 ? -9.266 -5.076 -21.452 1.00 96.44 96 LYS A CA 1
ATOM 719 C C . LYS A 1 96 ? -8.706 -5.813 -20.242 1.00 96.44 96 LYS A C 1
ATOM 721 O O . LYS A 1 96 ? -8.431 -7.007 -20.356 1.00 96.44 96 LYS A O 1
ATOM 726 N N . ILE A 1 97 ? -8.517 -5.131 -19.116 1.00 97.56 97 ILE A N 1
ATOM 727 C CA . ILE A 1 97 ? -7.985 -5.732 -17.892 1.00 97.56 97 ILE A CA 1
ATOM 728 C C . ILE A 1 97 ? -9.149 -6.215 -17.025 1.00 97.56 97 ILE A C 1
ATOM 730 O O . ILE A 1 97 ? -10.050 -5.437 -16.724 1.00 97.56 97 ILE A O 1
ATOM 734 N N . ILE A 1 98 ? -9.129 -7.492 -16.631 1.00 96.00 98 ILE A N 1
ATOM 735 C CA . ILE A 1 98 ? -10.233 -8.138 -15.898 1.00 96.00 98 ILE A CA 1
ATOM 736 C C . ILE A 1 98 ? -10.532 -7.385 -14.601 1.00 96.00 98 ILE A C 1
ATOM 738 O O . ILE A 1 98 ? -11.672 -7.019 -14.350 1.00 96.00 98 ILE A O 1
ATOM 742 N N . GLU A 1 99 ? -9.504 -7.111 -13.807 1.00 94.38 99 GLU A N 1
ATOM 743 C CA . GLU A 1 99 ? -9.610 -6.467 -12.503 1.00 94.38 99 GLU A CA 1
ATOM 744 C C . GLU A 1 99 ? -10.108 -5.024 -12.623 1.00 94.38 99 GLU A C 1
ATOM 746 O O . GLU A 1 99 ? -10.829 -4.572 -11.749 1.00 94.38 99 GLU A O 1
ATOM 751 N N . TYR A 1 100 ? -9.794 -4.315 -13.712 1.00 93.31 100 TYR A N 1
ATOM 752 C CA . TYR A 1 100 ? -10.329 -2.968 -13.948 1.00 93.31 100 TYR A CA 1
ATOM 753 C C . TYR A 1 100 ? -11.798 -2.989 -14.371 1.00 93.31 100 TYR A C 1
ATOM 755 O O . TYR A 1 100 ? -12.527 -2.059 -14.053 1.00 93.31 100 TYR A O 1
ATOM 763 N N . LEU A 1 101 ? -12.232 -4.042 -15.068 1.00 91.31 101 LEU A N 1
ATOM 764 C CA . LEU A 1 101 ? -13.624 -4.216 -15.486 1.00 91.31 101 LEU A CA 1
ATOM 765 C C . LEU A 1 101 ? -14.563 -4.570 -14.331 1.00 91.31 101 LEU A C 1
ATOM 767 O O . LEU A 1 101 ? -15.747 -4.256 -14.405 1.00 91.31 101 LEU A O 1
ATOM 771 N N . VAL A 1 102 ? -14.057 -5.289 -13.325 1.00 91.31 102 VAL A N 1
ATOM 772 C CA . VAL A 1 102 ? -14.858 -5.770 -12.186 1.00 91.31 102 VAL A CA 1
ATOM 773 C C . VAL A 1 102 ? -14.632 -4.969 -10.908 1.00 91.31 102 VAL A C 1
ATOM 775 O O . VAL A 1 102 ? -15.318 -5.228 -9.926 1.00 91.31 102 VAL A O 1
ATOM 778 N N . ALA A 1 103 ? -13.663 -4.050 -10.894 1.00 82.88 103 ALA A N 1
ATOM 779 C CA . ALA A 1 103 ? -13.441 -3.176 -9.754 1.00 82.88 103 ALA A CA 1
ATOM 780 C C . ALA A 1 103 ? -14.632 -2.234 -9.574 1.00 82.88 103 ALA A C 1
ATOM 782 O O . ALA A 1 103 ? -15.083 -1.598 -10.529 1.00 82.88 103 ALA A O 1
ATOM 783 N N . ASP A 1 104 ? -15.091 -2.118 -8.332 1.00 78.75 104 ASP A N 1
ATOM 784 C CA . ASP A 1 104 ? -16.019 -1.066 -7.947 1.00 78.75 104 ASP A CA 1
ATOM 785 C C . ASP A 1 104 ? -15.347 0.305 -8.119 1.00 78.75 104 ASP A C 1
ATOM 787 O O . ASP A 1 104 ? -14.131 0.455 -7.942 1.00 78.75 104 ASP A O 1
ATOM 791 N N . GLU A 1 105 ? -16.131 1.319 -8.493 1.00 77.50 105 GLU A N 1
ATOM 792 C CA . GLU A 1 105 ? -15.599 2.676 -8.590 1.00 77.50 105 GLU A CA 1
ATOM 793 C C . GLU A 1 105 ? -15.184 3.172 -7.195 1.00 77.50 105 GLU A C 1
ATOM 795 O O . GLU A 1 105 ? -15.982 3.090 -6.256 1.00 77.50 105 GLU A O 1
ATOM 800 N N . PRO A 1 106 ? -13.955 3.701 -7.039 1.00 75.50 106 PRO A N 1
ATOM 801 C CA . PRO A 1 106 ? -13.501 4.214 -5.757 1.00 75.50 106 PRO A CA 1
ATOM 802 C C . PRO A 1 106 ? -14.351 5.422 -5.363 1.00 75.50 106 PRO A C 1
ATOM 804 O O . PRO A 1 106 ? -14.387 6.422 -6.084 1.00 75.50 106 PRO A O 1
ATOM 807 N N . VAL A 1 107 ? -15.024 5.331 -4.216 1.00 84.50 107 VAL A N 1
ATOM 808 C CA . VAL A 1 107 ? -15.958 6.367 -3.761 1.00 84.50 107 VAL A CA 1
ATOM 809 C C . VAL A 1 107 ? -15.182 7.506 -3.117 1.00 84.50 107 VAL A C 1
ATOM 811 O O . VAL A 1 107 ? -15.269 8.648 -3.559 1.00 84.50 107 VAL A O 1
ATOM 814 N N . LEU A 1 108 ? -14.382 7.193 -2.101 1.00 88.69 108 LEU A N 1
ATOM 815 C CA . LEU A 1 108 ? -13.609 8.167 -1.340 1.00 88.69 108 LEU A CA 1
ATOM 816 C C . LEU A 1 108 ? -12.169 8.243 -1.828 1.00 88.69 108 LEU A C 1
ATOM 818 O O . LEU A 1 108 ? -11.634 9.338 -1.994 1.00 88.69 108 LEU A O 1
ATOM 822 N N . SER A 1 109 ? -11.537 7.099 -2.107 1.00 91.44 109 SER A N 1
ATOM 823 C CA . SER A 1 109 ? -10.135 7.078 -2.556 1.00 91.44 109 SER A CA 1
ATOM 824 C C . SER A 1 109 ? -9.937 7.696 -3.952 1.00 91.44 109 SER A C 1
ATOM 826 O O . SER A 1 109 ? -8.819 8.062 -4.322 1.00 91.44 109 SER A O 1
ATOM 828 N N . GLY A 1 110 ? -11.026 7.861 -4.713 1.00 90.81 110 GLY A N 1
ATOM 829 C CA . GLY A 1 110 ? -11.061 8.515 -6.021 1.00 90.81 110 GLY A CA 1
ATOM 830 C C . GLY A 1 110 ? -11.274 10.033 -5.979 1.00 90.81 110 GLY A C 1
ATOM 831 O O . GLY A 1 110 ? -11.126 10.688 -7.014 1.00 90.81 110 GLY A O 1
ATOM 832 N N . MET A 1 111 ? -11.609 10.605 -4.817 1.00 94.62 111 MET A N 1
ATOM 833 C CA . MET A 1 111 ? -11.868 12.039 -4.670 1.00 94.62 111 MET A CA 1
ATOM 834 C C . MET A 1 111 ? -10.598 12.878 -4.827 1.00 94.62 111 MET A C 1
ATOM 836 O O . MET A 1 111 ? -9.472 12.432 -4.587 1.00 94.62 111 MET A O 1
ATOM 840 N N . THR A 1 112 ? -10.769 14.152 -5.186 1.00 96.38 112 THR A N 1
ATOM 841 C CA . THR A 1 112 ? -9.665 15.106 -5.058 1.00 96.38 112 THR A CA 1
ATOM 842 C C . THR A 1 112 ? -9.395 15.397 -3.580 1.00 96.38 112 THR A C 1
ATOM 844 O O . THR A 1 112 ? -10.288 15.284 -2.745 1.00 96.38 112 THR A O 1
ATOM 847 N N . CYS A 1 113 ? -8.184 15.850 -3.233 1.00 95.62 113 CYS A N 1
ATOM 848 C CA . CYS A 1 113 ? -7.879 16.221 -1.844 1.00 95.62 113 CYS A CA 1
ATOM 849 C C . CYS A 1 113 ? -8.822 17.303 -1.292 1.00 95.62 113 CYS A C 1
ATOM 851 O O . CYS A 1 113 ? -9.031 17.362 -0.085 1.00 95.62 113 CYS A O 1
ATOM 853 N N . ARG A 1 114 ? -9.346 18.178 -2.165 1.00 97.31 114 ARG A N 1
ATOM 854 C CA . ARG A 1 114 ? -10.317 19.204 -1.781 1.00 97.31 114 ARG A CA 1
ATOM 855 C C . ARG A 1 114 ? -11.655 18.561 -1.452 1.00 97.31 114 ARG A C 1
ATOM 857 O O . ARG A 1 114 ? -12.136 18.763 -0.350 1.00 97.31 114 ARG A O 1
ATOM 864 N N . ASP A 1 115 ? -12.187 17.756 -2.367 1.00 95.81 115 ASP A N 1
ATOM 865 C CA . ASP A 1 115 ? -13.503 17.136 -2.187 1.00 95.81 115 ASP A CA 1
ATOM 866 C C . ASP A 1 115 ? -13.500 16.176 -0.992 1.00 95.81 115 ASP A C 1
ATOM 868 O O . ASP A 1 115 ? -14.421 16.205 -0.189 1.00 95.81 115 ASP A O 1
ATOM 872 N N . PHE A 1 116 ? -12.420 15.408 -0.798 1.00 95.81 116 PHE A N 1
ATOM 873 C CA . PHE A 1 116 ? -12.264 14.551 0.380 1.00 95.81 116 PHE A CA 1
ATOM 874 C C . PHE A 1 116 ? -12.271 15.360 1.686 1.00 95.81 116 PHE A C 1
ATOM 876 O O . PHE A 1 116 ? -12.891 14.951 2.661 1.00 95.81 116 PHE A O 1
ATOM 883 N N . ALA A 1 117 ? -11.581 16.506 1.729 1.00 96.56 117 ALA A N 1
ATOM 884 C CA . ALA A 1 117 ? -11.536 17.356 2.919 1.00 96.56 117 ALA A CA 1
ATOM 885 C C . ALA A 1 117 ? -12.867 18.085 3.175 1.00 96.56 117 ALA A C 1
ATOM 887 O O . ALA A 1 117 ? -13.273 18.229 4.330 1.00 96.56 117 ALA A O 1
ATOM 888 N N . ASP A 1 118 ? -13.541 18.530 2.114 1.00 96.81 118 ASP A N 1
ATOM 889 C CA . ASP A 1 118 ? -14.858 19.161 2.192 1.00 96.81 118 ASP A CA 1
ATOM 890 C C . ASP A 1 118 ? -15.903 18.138 2.685 1.00 96.81 118 ASP A C 1
ATOM 892 O O . ASP A 1 118 ? -16.641 18.435 3.622 1.00 96.81 118 ASP A O 1
ATOM 896 N N . GLU A 1 119 ? -15.894 16.905 2.162 1.00 95.00 119 GLU A N 1
ATOM 897 C CA . GLU A 1 119 ? -16.772 15.815 2.618 1.00 95.00 119 GLU A CA 1
ATOM 898 C C . GLU A 1 119 ? -16.466 15.404 4.070 1.00 95.00 119 GLU A C 1
ATOM 900 O O . GLU A 1 119 ? -17.377 15.342 4.893 1.00 95.00 119 GLU A O 1
ATOM 905 N N . LEU A 1 120 ? -15.187 15.215 4.431 1.00 94.19 120 LEU A N 1
ATOM 906 C CA . LEU A 1 120 ? -14.741 14.883 5.798 1.00 94.19 120 LEU A CA 1
ATOM 907 C C . LEU A 1 120 ? -15.184 15.919 6.844 1.00 94.19 120 LEU A C 1
ATOM 909 O O . LEU A 1 120 ? -15.356 15.589 8.015 1.00 94.19 120 LEU A O 1
ATOM 913 N N . SER A 1 121 ? -15.300 17.186 6.443 1.00 95.75 121 SER A N 1
ATOM 914 C CA . SER A 1 121 ? -15.668 18.294 7.333 1.00 95.75 121 SER A CA 1
ATOM 915 C C . SER A 1 121 ? -17.163 18.632 7.318 1.00 95.75 121 SER A C 1
ATOM 917 O O . SER A 1 121 ? -17.573 19.623 7.931 1.00 95.75 121 SER A O 1
ATOM 919 N N . SER A 1 122 ? -17.973 17.814 6.645 1.00 94.06 122 SER A N 1
ATOM 920 C CA . SER A 1 122 ? -19.428 17.950 6.569 1.00 94.06 122 SER A CA 1
ATOM 921 C C . SER A 1 122 ? -20.156 17.193 7.697 1.00 94.06 122 SER A C 1
ATOM 923 O O . SER A 1 122 ? -19.541 16.718 8.652 1.00 94.06 122 SER A O 1
ATOM 925 N N . ASP A 1 123 ? -21.488 17.104 7.612 1.00 89.38 123 ASP A N 1
ATOM 926 C CA . ASP A 1 123 ? -22.335 16.255 8.461 1.00 89.38 123 ASP A CA 1
ATOM 927 C C . ASP A 1 123 ? -22.489 14.815 7.926 1.00 89.38 123 ASP A C 1
ATOM 929 O O . ASP A 1 123 ? -23.273 14.030 8.471 1.00 89.38 123 ASP A O 1
ATOM 933 N N . SER A 1 124 ? -21.732 14.458 6.883 1.00 85.25 124 SER A N 1
ATOM 934 C CA . SER A 1 124 ? -21.679 13.110 6.324 1.00 85.25 124 SER A CA 1
ATOM 935 C C . SER A 1 124 ? -21.073 12.108 7.318 1.00 85.25 124 SER A C 1
ATOM 937 O O . SER A 1 124 ? -20.103 12.423 8.012 1.00 85.25 124 SER A O 1
ATOM 939 N N . PRO A 1 125 ? -21.615 10.880 7.418 1.00 80.06 125 PRO A N 1
ATOM 940 C CA . PRO A 1 125 ? -21.101 9.868 8.340 1.00 80.06 125 PRO A CA 1
ATOM 941 C C . PRO A 1 125 ? -19.750 9.263 7.914 1.00 80.06 125 PRO A C 1
ATOM 943 O O . PRO A 1 125 ? -19.108 8.607 8.733 1.00 80.06 125 PRO A O 1
ATOM 946 N N . ALA A 1 126 ? -19.329 9.457 6.660 1.00 83.50 126 ALA A N 1
ATOM 947 C CA . ALA A 1 126 ? -18.038 9.032 6.123 1.00 83.50 126 ALA A CA 1
ATOM 948 C C . ALA A 1 126 ? -17.578 10.017 5.024 1.00 83.50 126 ALA A C 1
ATOM 950 O O . ALA A 1 126 ? -18.431 10.529 4.303 1.00 83.50 126 ALA A O 1
ATOM 951 N N . PRO A 1 127 ? -16.270 10.277 4.842 1.00 88.88 127 PRO A N 1
ATOM 952 C CA . PRO A 1 127 ? -15.127 9.635 5.487 1.00 88.88 127 PRO A CA 1
ATOM 953 C C . PRO A 1 127 ? -14.994 10.014 6.965 1.00 88.88 127 PRO A C 1
ATOM 955 O O . PRO A 1 127 ? -15.410 11.087 7.390 1.00 88.88 127 PRO A O 1
ATOM 958 N N . GLY A 1 128 ? -14.387 9.124 7.751 1.00 91.25 128 GLY A N 1
ATOM 959 C CA . GLY A 1 128 ? -14.146 9.321 9.180 1.00 91.25 128 GLY A CA 1
ATOM 960 C C . GLY A 1 128 ? -12.669 9.209 9.560 1.00 91.25 128 GLY A C 1
ATOM 961 O O . GLY A 1 128 ? -11.769 9.206 8.718 1.00 91.25 128 GLY A O 1
ATOM 962 N N . GLY A 1 129 ? -12.402 9.076 10.863 1.00 93.56 129 GLY A N 1
ATOM 963 C CA . GLY A 1 129 ? -11.038 8.910 11.378 1.00 93.56 129 GLY A CA 1
ATOM 964 C C . GLY A 1 129 ? -10.331 7.650 10.859 1.00 93.56 129 GLY A C 1
ATOM 965 O O . GLY A 1 129 ? -9.118 7.685 10.659 1.00 93.56 129 GLY A O 1
ATOM 966 N N . GLY A 1 130 ? -11.071 6.560 10.616 1.00 93.88 130 GLY A N 1
ATOM 967 C CA . GLY A 1 130 ? -10.548 5.326 10.014 1.00 93.88 130 GLY A CA 1
ATOM 968 C C . GLY A 1 130 ? -10.042 5.556 8.590 1.00 93.88 130 GLY A C 1
ATOM 969 O O . GLY A 1 130 ? -8.878 5.284 8.289 1.00 93.88 130 GLY A O 1
ATOM 970 N N . SER A 1 131 ? -10.871 6.183 7.755 1.00 95.19 131 SER A N 1
ATOM 971 C CA . SER A 1 131 ? -10.530 6.562 6.380 1.00 95.19 131 SER A CA 1
ATOM 972 C C . SER A 1 131 ? -9.315 7.507 6.326 1.00 95.19 131 SER A C 1
ATOM 974 O O . SER A 1 131 ? -8.423 7.338 5.494 1.00 95.19 131 SER A O 1
ATOM 976 N N . VAL A 1 132 ? -9.214 8.465 7.259 1.00 96.88 132 VAL A N 1
ATOM 977 C CA . VAL A 1 132 ? -8.036 9.347 7.388 1.00 96.88 132 VAL A CA 1
ATOM 978 C C . VAL A 1 132 ? -6.785 8.571 7.811 1.00 96.88 132 VAL A C 1
ATOM 980 O O . VAL A 1 132 ? -5.712 8.811 7.259 1.00 96.88 132 VAL A O 1
ATOM 983 N N . ALA A 1 133 ? -6.888 7.629 8.753 1.00 98.12 133 ALA A N 1
ATOM 984 C CA . ALA A 1 133 ? -5.754 6.799 9.163 1.00 98.12 133 ALA A CA 1
ATOM 985 C C . ALA A 1 133 ? -5.219 5.956 7.991 1.00 98.12 133 ALA A C 1
ATOM 987 O O . ALA A 1 133 ? -4.006 5.915 7.771 1.00 98.12 133 ALA A O 1
ATOM 988 N N . ALA A 1 134 ? -6.112 5.360 7.195 1.00 98.12 134 ALA A N 1
ATOM 989 C CA . ALA A 1 134 ? -5.764 4.627 5.978 1.00 98.12 134 ALA A CA 1
ATOM 990 C C . ALA A 1 134 ? -5.087 5.531 4.927 1.00 98.12 134 ALA A C 1
ATOM 992 O O . ALA A 1 134 ? -4.037 5.177 4.380 1.00 98.12 134 ALA A O 1
ATOM 993 N N . LEU A 1 135 ? -5.611 6.744 4.710 1.00 98.12 135 LEU A N 1
ATOM 994 C CA . LEU A 1 135 ? -4.997 7.733 3.820 1.00 98.12 135 LEU A CA 1
ATOM 995 C C . LEU A 1 135 ? -3.594 8.143 4.293 1.00 98.12 135 LEU A C 1
ATOM 997 O O . LEU A 1 135 ? -2.657 8.147 3.499 1.00 98.12 135 LEU A O 1
ATOM 1001 N N . ILE A 1 136 ? -3.408 8.449 5.579 1.00 9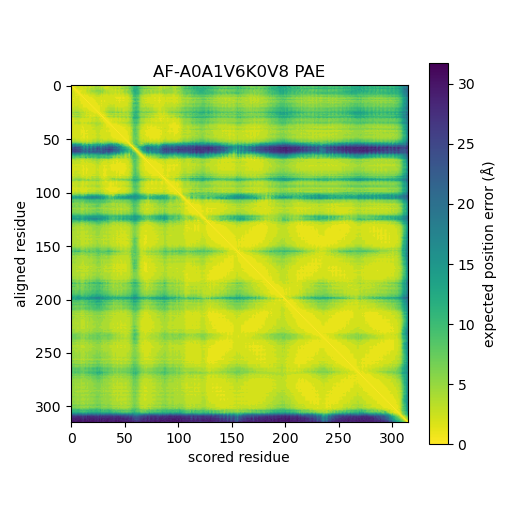8.69 136 ILE A N 1
ATOM 1002 C CA . ILE A 1 136 ? -2.090 8.808 6.128 1.00 98.69 136 ILE A CA 1
ATOM 1003 C C . ILE A 1 136 ? -1.101 7.647 5.957 1.00 98.69 136 ILE A C 1
ATOM 1005 O O . ILE A 1 136 ? 0.045 7.872 5.558 1.00 98.69 136 ILE A O 1
ATOM 1009 N N . ALA A 1 137 ? -1.531 6.410 6.216 1.00 98.81 137 ALA A N 1
ATOM 1010 C CA . ALA A 1 137 ? -0.700 5.227 6.028 1.00 98.81 137 ALA A CA 1
ATOM 1011 C C . ALA A 1 137 ? -0.272 5.076 4.556 1.00 98.81 137 ALA A C 1
ATOM 1013 O O . ALA A 1 137 ? 0.915 4.883 4.272 1.00 98.81 137 ALA A O 1
ATOM 1014 N N . SER A 1 138 ? -1.211 5.227 3.611 1.00 98.69 138 SER A N 1
ATOM 1015 C CA . SER A 1 138 ? -0.917 5.122 2.176 1.00 98.69 138 SER A CA 1
ATOM 1016 C C . SER A 1 138 ? 0.070 6.200 1.716 1.00 98.69 138 SER A C 1
ATOM 1018 O O . SER A 1 138 ? 0.989 5.903 0.952 1.00 98.69 138 SER A O 1
ATOM 1020 N N . LEU A 1 139 ? -0.034 7.425 2.246 1.00 98.75 139 LEU A N 1
ATOM 1021 C CA . LEU A 1 139 ? 0.923 8.504 1.989 1.00 98.75 139 LEU A CA 1
ATOM 1022 C C . LEU A 1 139 ? 2.319 8.186 2.544 1.00 98.75 139 LEU A C 1
ATOM 1024 O O . LEU A 1 139 ? 3.316 8.441 1.865 1.00 98.75 139 LEU A O 1
ATOM 1028 N N . GLY A 1 140 ? 2.408 7.576 3.730 1.00 98.81 140 GLY A N 1
ATOM 1029 C CA . GLY A 1 140 ? 3.676 7.103 4.292 1.00 98.81 140 GLY A CA 1
ATOM 1030 C C . GLY A 1 140 ? 4.352 6.057 3.401 1.00 98.81 140 GLY A C 1
ATOM 1031 O O . GLY A 1 140 ? 5.536 6.175 3.079 1.00 98.81 140 GLY A O 1
ATOM 1032 N N . ALA A 1 141 ? 3.584 5.077 2.918 1.00 98.81 141 ALA A N 1
ATOM 1033 C CA . ALA A 1 141 ? 4.069 4.084 1.964 1.00 98.81 141 ALA A CA 1
ATOM 1034 C C . ALA A 1 141 ? 4.471 4.724 0.618 1.00 98.81 141 ALA A C 1
A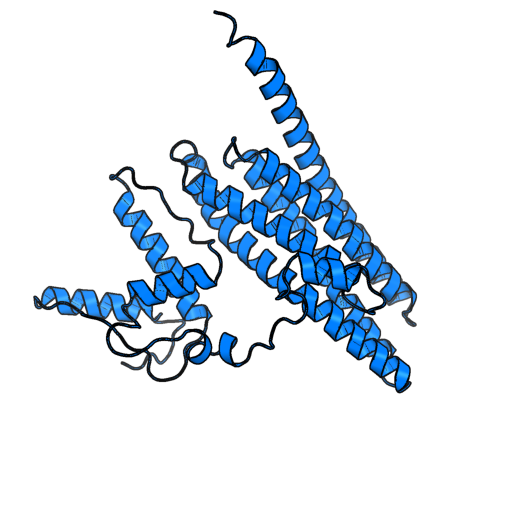TOM 1036 O O . ALA A 1 141 ? 5.531 4.417 0.069 1.00 98.81 141 ALA A O 1
ATOM 1037 N N . ALA A 1 142 ? 3.682 5.674 0.106 1.00 98.75 142 ALA A N 1
ATOM 1038 C CA . ALA A 1 142 ? 3.978 6.394 -1.131 1.00 98.75 142 ALA A CA 1
ATOM 1039 C C . ALA A 1 142 ? 5.282 7.203 -1.049 1.00 98.75 142 ALA A C 1
ATOM 1041 O O . ALA A 1 142 ? 6.058 7.201 -2.009 1.00 98.75 142 ALA A O 1
ATOM 1042 N N . LEU A 1 143 ? 5.555 7.854 0.087 1.00 98.69 143 LEU A N 1
ATOM 1043 C CA . LEU A 1 143 ? 6.816 8.558 0.327 1.00 98.69 143 LEU A CA 1
ATOM 1044 C C . LEU A 1 143 ? 7.997 7.585 0.334 1.00 98.69 143 LEU A C 1
ATOM 1046 O O . LEU A 1 143 ? 8.968 7.817 -0.383 1.00 98.69 143 LEU A O 1
ATOM 1050 N N . SER A 1 144 ? 7.896 6.452 1.034 1.00 98.69 144 SER A N 1
ATOM 1051 C CA . SER A 1 144 ? 8.935 5.412 1.002 1.00 98.69 144 SER A CA 1
ATOM 1052 C C . SER A 1 144 ? 9.196 4.900 -0.421 1.00 98.69 144 SER A C 1
ATOM 1054 O O . SER A 1 144 ? 10.350 4.797 -0.847 1.00 98.69 144 SER A O 1
ATOM 1056 N N . ALA A 1 145 ? 8.140 4.664 -1.209 1.00 98.38 145 ALA A N 1
ATOM 1057 C CA . ALA A 1 145 ? 8.271 4.296 -2.617 1.00 98.38 145 ALA A CA 1
ATOM 1058 C C . ALA A 1 145 ? 8.959 5.401 -3.436 1.00 98.38 145 ALA A C 1
ATOM 1060 O O . ALA A 1 145 ? 9.811 5.111 -4.279 1.00 98.38 145 ALA A O 1
ATOM 1061 N N . MET A 1 146 ? 8.600 6.668 -3.215 1.00 97.81 146 MET A N 1
ATOM 1062 C CA . MET A 1 146 ? 9.204 7.815 -3.892 1.00 97.81 146 MET A CA 1
ATOM 1063 C C . MET A 1 146 ? 10.698 7.918 -3.585 1.00 97.81 146 MET A C 1
ATOM 1065 O O . MET A 1 146 ? 11.484 8.013 -4.530 1.00 97.81 146 MET A O 1
ATOM 1069 N N . VAL A 1 147 ? 11.099 7.856 -2.310 1.00 98.19 147 VAL A N 1
ATOM 1070 C CA . VAL A 1 147 ? 12.515 7.925 -1.919 1.00 98.19 147 VAL A CA 1
ATOM 1071 C C . VAL A 1 147 ? 13.289 6.792 -2.581 1.00 98.19 147 VAL A C 1
ATOM 1073 O O . VAL A 1 147 ? 14.267 7.064 -3.271 1.00 98.19 147 VAL A O 1
ATOM 1076 N N . ALA A 1 148 ? 12.802 5.551 -2.501 1.00 97.12 148 ALA A N 1
ATOM 1077 C CA . ALA A 1 148 ? 13.443 4.408 -3.150 1.00 97.12 148 ALA A CA 1
ATOM 1078 C C . ALA A 1 148 ? 13.604 4.600 -4.673 1.00 97.12 148 ALA A C 1
ATOM 1080 O O . ALA A 1 148 ? 14.677 4.369 -5.238 1.00 97.12 148 ALA A O 1
ATOM 1081 N N . ASN A 1 149 ? 12.569 5.106 -5.352 1.00 95.12 149 ASN A N 1
ATOM 1082 C CA . ASN A 1 149 ? 12.621 5.424 -6.781 1.00 95.12 149 ASN A CA 1
ATOM 1083 C C . ASN A 1 149 ? 13.641 6.529 -7.118 1.00 95.12 149 ASN A C 1
ATOM 1085 O O . ASN A 1 149 ? 14.322 6.449 -8.145 1.00 95.12 149 ASN A O 1
ATOM 1089 N N . LEU A 1 150 ? 13.746 7.570 -6.287 1.00 94.56 150 LEU A N 1
ATOM 1090 C CA . LEU A 1 150 ? 14.732 8.642 -6.451 1.00 94.56 150 LEU A CA 1
ATOM 1091 C C . LEU A 1 150 ? 16.159 8.145 -6.187 1.00 94.56 150 LEU A C 1
ATOM 1093 O O . LEU A 1 150 ? 17.086 8.530 -6.901 1.00 94.56 150 LEU A O 1
ATOM 1097 N N . THR A 1 151 ? 16.339 7.241 -5.225 1.00 93.75 151 THR A N 1
ATOM 1098 C CA . THR A 1 151 ? 17.632 6.625 -4.914 1.00 93.75 151 THR A CA 1
ATOM 1099 C C . THR A 1 151 ? 18.151 5.772 -6.069 1.00 93.75 151 THR A C 1
ATOM 1101 O O . THR A 1 151 ? 19.304 5.937 -6.465 1.00 93.75 151 THR A O 1
ATOM 1104 N N . VAL A 1 152 ? 17.307 4.929 -6.678 1.00 91.38 152 VAL A N 1
ATOM 1105 C CA . VAL A 1 152 ? 17.683 4.107 -7.854 1.00 91.38 152 VAL A CA 1
ATOM 1106 C C . VAL A 1 152 ? 18.068 4.973 -9.058 1.00 91.38 152 VAL A C 1
ATOM 1108 O O . VAL A 1 152 ? 18.914 4.607 -9.871 1.00 91.38 152 VAL A O 1
ATOM 1111 N N . LYS A 1 153 ? 17.492 6.169 -9.151 1.00 87.56 153 LYS A N 1
ATOM 1112 C CA . LYS A 1 153 ? 17.821 7.161 -10.174 1.00 87.56 153 LYS A CA 1
ATOM 1113 C C . LYS A 1 153 ? 19.176 7.844 -9.934 1.00 87.56 153 LYS A C 1
ATOM 1115 O O . LYS A 1 153 ? 19.815 8.282 -10.892 1.00 87.56 153 LYS A O 1
ATOM 1120 N N . SER A 1 154 ? 19.640 7.920 -8.689 1.00 88.56 154 SER A N 1
ATOM 1121 C CA . SER A 1 154 ? 20.904 8.566 -8.337 1.00 88.56 154 SER A CA 1
ATOM 1122 C C . SER A 1 154 ? 22.103 7.641 -8.542 1.00 88.56 154 SER A C 1
ATOM 1124 O O . SER A 1 154 ? 22.179 6.552 -7.974 1.00 88.56 154 SER A O 1
ATOM 1126 N N . ARG A 1 155 ? 23.095 8.102 -9.314 1.00 85.94 155 ARG A N 1
ATOM 1127 C CA . ARG A 1 155 ? 24.366 7.380 -9.505 1.00 85.94 155 ARG A CA 1
ATOM 1128 C C . ARG A 1 155 ? 25.193 7.295 -8.225 1.00 85.94 155 ARG A C 1
ATOM 1130 O O . ARG A 1 155 ? 25.952 6.338 -8.088 1.00 85.94 155 ARG A O 1
ATOM 1137 N N . ASP A 1 156 ? 25.038 8.259 -7.327 1.00 87.50 156 ASP A N 1
ATOM 1138 C CA . ASP A 1 156 ? 25.808 8.341 -6.083 1.00 87.50 156 ASP A CA 1
ATOM 1139 C C . ASP A 1 156 ? 25.311 7.324 -5.047 1.00 87.50 156 ASP A C 1
ATOM 1141 O O . ASP A 1 156 ? 26.042 6.945 -4.138 1.00 87.50 156 ASP A O 1
ATOM 1145 N N . CYS A 1 157 ? 24.094 6.805 -5.232 1.00 89.88 157 CYS A N 1
ATOM 1146 C CA . CYS A 1 157 ? 23.469 5.826 -4.347 1.00 89.88 157 CYS A CA 1
ATOM 1147 C C . CYS A 1 157 ? 23.497 4.395 -4.909 1.00 89.88 157 CYS A C 1
ATOM 1149 O O . CYS A 1 157 ? 22.675 3.571 -4.515 1.00 89.88 157 CYS A O 1
ATOM 1151 N N . ARG A 1 158 ? 24.427 4.071 -5.824 1.00 88.56 158 ARG A N 1
ATOM 1152 C CA . ARG A 1 158 ? 24.514 2.738 -6.462 1.00 88.56 158 ARG A CA 1
ATOM 1153 C C . ARG A 1 158 ? 24.544 1.576 -5.473 1.00 88.56 158 ARG A C 1
ATOM 1155 O O . ARG A 1 158 ? 23.943 0.546 -5.753 1.00 88.56 158 ARG A O 1
ATOM 1162 N N . ALA A 1 159 ? 25.213 1.747 -4.333 1.00 91.12 159 ALA A N 1
ATOM 1163 C CA . ALA A 1 159 ? 25.300 0.717 -3.298 1.00 91.12 159 ALA A CA 1
ATOM 1164 C C . ALA A 1 159 ? 23.931 0.343 -2.696 1.00 91.12 159 ALA A C 1
ATOM 1166 O O . ALA A 1 159 ? 23.763 -0.779 -2.240 1.00 91.12 159 ALA A O 1
ATOM 1167 N N . ALA A 1 160 ? 22.953 1.254 -2.735 1.00 93.44 160 ALA A N 1
ATOM 1168 C CA . ALA A 1 160 ? 21.607 1.037 -2.210 1.00 93.44 160 ALA A CA 1
ATOM 1169 C C . ALA A 1 160 ? 20.600 0.585 -3.284 1.00 93.44 160 ALA A C 1
ATOM 1171 O O . ALA A 1 160 ? 19.434 0.360 -2.977 1.00 93.44 160 ALA A O 1
ATOM 1172 N N . TRP A 1 161 ? 20.995 0.471 -4.558 1.00 91.56 161 TRP A N 1
ATOM 1173 C CA . TRP A 1 161 ? 20.040 0.217 -5.642 1.00 91.56 161 TRP A CA 1
ATOM 1174 C C . TRP A 1 161 ? 19.289 -1.104 -5.504 1.00 91.56 161 TRP A C 1
ATOM 1176 O O . TRP A 1 161 ? 18.103 -1.140 -5.812 1.00 91.56 161 TRP A O 1
ATOM 1186 N N . ASP A 1 162 ? 19.951 -2.176 -5.076 1.00 90.81 162 ASP A N 1
ATOM 1187 C CA . ASP A 1 162 ? 19.297 -3.480 -4.920 1.00 90.81 162 ASP A CA 1
ATOM 1188 C C . ASP A 1 162 ? 18.248 -3.431 -3.807 1.00 90.81 162 ASP A C 1
ATOM 1190 O O . ASP A 1 162 ? 17.090 -3.761 -4.044 1.00 90.81 162 ASP A O 1
ATOM 1194 N N . GLU A 1 163 ? 18.599 -2.877 -2.644 1.00 94.00 163 GLU A N 1
ATOM 1195 C CA . GLU A 1 163 ? 17.652 -2.679 -1.541 1.00 94.00 163 GLU A CA 1
ATOM 1196 C C . GLU A 1 163 ? 16.456 -1.808 -1.963 1.00 94.00 163 GLU A C 1
ATOM 1198 O O . GLU A 1 163 ? 15.303 -2.160 -1.726 1.00 94.00 163 GLU A O 1
ATOM 1203 N N . MET A 1 164 ? 16.697 -0.691 -2.653 1.00 95.44 164 MET A N 1
ATOM 1204 C CA . MET A 1 164 ? 15.627 0.222 -3.074 1.00 95.44 164 MET A CA 1
ATOM 1205 C C . MET A 1 164 ? 14.735 -0.368 -4.176 1.00 95.44 164 MET A C 1
ATOM 1207 O O . MET A 1 164 ? 13.560 -0.005 -4.288 1.00 95.44 164 MET A O 1
ATOM 1211 N N . ARG A 1 165 ? 15.268 -1.291 -4.986 1.00 92.25 165 ARG A N 1
ATOM 1212 C CA . ARG A 1 165 ? 14.487 -2.061 -5.963 1.00 92.25 165 ARG A CA 1
ATOM 1213 C C . ARG A 1 165 ? 13.569 -3.084 -5.300 1.00 92.25 165 ARG A C 1
ATOM 1215 O O . ARG A 1 165 ? 12.497 -3.319 -5.842 1.00 92.25 165 ARG A O 1
ATOM 1222 N N . GLU A 1 166 ? 13.928 -3.592 -4.124 1.00 93.00 166 GLU A N 1
ATOM 1223 C CA . GLU A 1 166 ? 13.060 -4.443 -3.299 1.00 93.00 166 GLU A CA 1
ATOM 1224 C C . GLU A 1 166 ? 12.029 -3.631 -2.498 1.00 93.00 166 GLU A C 1
ATOM 1226 O O . GLU A 1 166 ? 10.875 -4.036 -2.356 1.00 93.00 166 GLU A O 1
ATOM 1231 N N . ILE A 1 167 ? 12.421 -2.461 -1.984 1.00 96.69 167 ILE A N 1
ATOM 1232 C CA . ILE A 1 167 ? 11.549 -1.594 -1.175 1.00 96.69 167 ILE A CA 1
ATOM 1233 C C . ILE A 1 167 ? 10.424 -0.987 -2.008 1.00 96.69 167 ILE A C 1
ATOM 1235 O O . ILE A 1 167 ? 9.274 -0.968 -1.570 1.00 96.69 167 ILE A O 1
ATOM 1239 N N . ALA A 1 168 ? 10.731 -0.468 -3.200 1.00 96.12 168 ALA A N 1
ATOM 1240 C CA . ALA A 1 168 ? 9.752 0.304 -3.958 1.00 96.12 168 ALA A CA 1
ATOM 1241 C C . ALA A 1 168 ? 8.483 -0.505 -4.319 1.00 96.12 168 ALA A C 1
ATOM 1243 O O . ALA A 1 168 ? 7.393 0.032 -4.125 1.00 96.12 168 ALA A O 1
ATOM 1244 N N . PRO A 1 169 ? 8.551 -1.772 -4.785 1.00 94.88 169 PRO A N 1
ATOM 1245 C CA . PRO A 1 169 ? 7.360 -2.589 -5.024 1.00 94.88 169 PRO A CA 1
ATOM 1246 C C . PRO A 1 169 ? 6.545 -2.871 -3.758 1.00 94.88 169 PRO A C 1
ATOM 1248 O O . PRO A 1 169 ? 5.321 -2.768 -3.805 1.00 94.88 169 PRO A O 1
ATOM 1251 N N . LYS A 1 170 ? 7.200 -3.166 -2.625 1.00 97.44 170 LYS A N 1
ATOM 1252 C CA . LYS A 1 170 ? 6.520 -3.391 -1.334 1.00 97.44 170 LYS A CA 1
ATOM 1253 C C . LYS A 1 170 ? 5.761 -2.145 -0.887 1.00 97.44 170 LYS A C 1
ATOM 1255 O O . LYS A 1 170 ? 4.577 -2.208 -0.575 1.00 97.44 170 LYS A O 1
ATOM 1260 N N . ALA A 1 171 ? 6.419 -0.992 -0.970 1.00 98.31 171 ALA A N 1
ATOM 1261 C CA . ALA A 1 171 ? 5.828 0.298 -0.654 1.00 98.31 171 ALA A CA 1
ATOM 1262 C C . ALA A 1 171 ? 4.640 0.648 -1.576 1.00 98.31 171 ALA A C 1
ATOM 1264 O O . ALA A 1 171 ? 3.633 1.171 -1.106 1.00 98.31 171 ALA A O 1
ATOM 1265 N N . GLN A 1 172 ? 4.710 0.323 -2.876 1.00 97.62 172 GLN A N 1
ATOM 1266 C CA . GLN 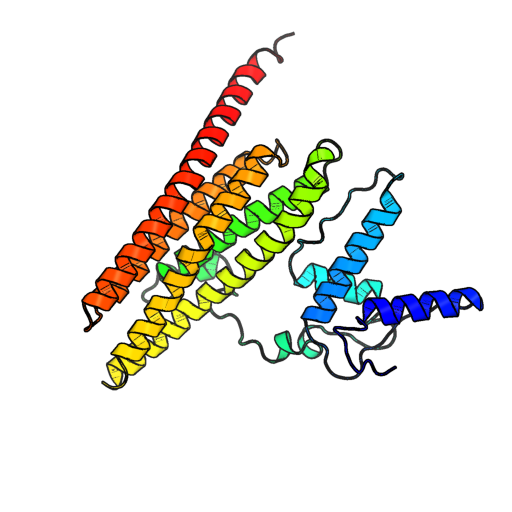A 1 172 ? 3.555 0.465 -3.775 1.00 97.62 172 GLN A CA 1
ATOM 1267 C C . GLN A 1 172 ? 2.405 -0.461 -3.369 1.00 97.62 172 GLN A C 1
ATOM 1269 O O . GLN A 1 172 ? 1.268 -0.006 -3.341 1.00 97.62 172 GLN A O 1
ATOM 1274 N N . SER A 1 173 ? 2.690 -1.723 -3.030 1.00 96.50 173 SER A N 1
ATOM 1275 C CA . SER A 1 173 ? 1.665 -2.686 -2.606 1.00 96.50 173 SER A CA 1
ATOM 1276 C C . SER A 1 173 ? 0.931 -2.211 -1.355 1.00 96.50 173 SER A C 1
ATOM 1278 O O . SER A 1 173 ? -0.293 -2.164 -1.351 1.00 96.50 173 SER A O 1
ATOM 1280 N N . LEU A 1 174 ? 1.673 -1.780 -0.328 1.00 98.38 174 LEU A N 1
ATOM 1281 C CA . LEU A 1 174 ? 1.093 -1.210 0.890 1.00 98.38 174 LEU A CA 1
ATOM 1282 C C . LEU A 1 174 ? 0.226 0.006 0.574 1.00 98.38 174 LEU A C 1
ATOM 1284 O O . LEU A 1 174 ? -0.885 0.115 1.077 1.00 98.38 174 LEU A O 1
ATOM 1288 N N . LYS A 1 175 ? 0.710 0.909 -0.285 1.00 98.19 175 LYS A N 1
ATOM 1289 C CA . LYS A 1 175 ? -0.052 2.085 -0.704 1.00 98.19 175 LYS A CA 1
ATOM 1290 C C . LYS A 1 175 ? -1.379 1.694 -1.370 1.00 98.19 175 LYS A C 1
ATOM 1292 O O . LYS A 1 175 ? -2.393 2.271 -1.006 1.00 98.19 175 LYS A O 1
ATOM 1297 N N . GLU A 1 176 ? -1.390 0.747 -2.311 1.00 95.19 176 GLU A N 1
ATOM 1298 C CA . GLU A 1 176 ? -2.639 0.314 -2.968 1.00 95.19 176 GLU A CA 1
ATOM 1299 C C . GLU A 1 176 ? -3.602 -0.365 -1.981 1.00 95.19 176 GLU A C 1
ATOM 1301 O O . GLU A 1 176 ? -4.790 -0.057 -1.979 1.00 95.19 176 GLU A O 1
ATOM 1306 N N . ASP A 1 177 ? -3.101 -1.228 -1.094 1.00 96.25 177 ASP A N 1
ATOM 1307 C CA . ASP A 1 177 ? -3.919 -1.860 -0.049 1.00 96.25 177 ASP A CA 1
ATOM 1308 C C . ASP A 1 177 ? -4.561 -0.827 0.884 1.00 96.25 177 ASP A C 1
ATOM 1310 O O . ASP A 1 177 ? -5.737 -0.925 1.222 1.00 96.25 177 ASP A O 1
ATOM 1314 N N . LEU A 1 178 ? -3.795 0.184 1.290 1.00 98.00 178 LEU A N 1
ATOM 1315 C CA . LEU A 1 178 ? -4.256 1.217 2.214 1.00 98.00 178 LEU A CA 1
ATOM 1316 C C . LEU A 1 178 ? -5.183 2.233 1.545 1.00 98.00 178 LEU A C 1
ATOM 1318 O O . LEU A 1 178 ? -6.014 2.815 2.229 1.00 98.00 178 LEU A O 1
ATOM 1322 N N . LEU A 1 179 ? -5.075 2.437 0.229 1.00 96.12 179 LEU A N 1
ATOM 1323 C CA . LEU A 1 179 ? -6.067 3.207 -0.524 1.00 96.12 179 LEU A CA 1
ATOM 1324 C C . LEU A 1 179 ? -7.404 2.464 -0.594 1.00 96.12 179 LEU A C 1
ATOM 1326 O O . LEU A 1 179 ? -8.433 3.089 -0.361 1.00 96.12 179 LEU A O 1
ATOM 1330 N N . ARG A 1 180 ? -7.398 1.142 -0.824 1.00 94.06 180 ARG A N 1
ATOM 1331 C CA . ARG A 1 180 ? -8.624 0.321 -0.769 1.00 94.06 180 ARG A CA 1
ATOM 1332 C C . ARG A 1 180 ? -9.263 0.343 0.617 1.00 94.06 180 ARG A C 1
ATOM 1334 O O . ARG A 1 180 ? -10.472 0.505 0.726 1.00 94.06 180 ARG A O 1
ATOM 1341 N N . ALA A 1 181 ? -8.443 0.311 1.669 1.00 95.50 181 ALA A N 1
ATOM 1342 C CA . ALA A 1 181 ? -8.925 0.377 3.046 1.00 95.50 181 ALA A CA 1
ATOM 1343 C C . ALA A 1 181 ? -9.732 1.656 3.367 1.00 95.50 181 ALA A C 1
ATOM 1345 O O . ALA A 1 181 ? -10.530 1.639 4.301 1.00 95.50 181 ALA A O 1
ATOM 1346 N N . ILE A 1 182 ? -9.557 2.753 2.612 1.00 95.06 182 ILE A N 1
ATOM 1347 C CA . ILE A 1 182 ? -10.376 3.976 2.744 1.00 95.06 182 ILE A CA 1
ATOM 1348 C C . ILE A 1 182 ? -11.838 3.677 2.385 1.00 95.06 182 ILE A C 1
ATOM 1350 O O . ILE A 1 182 ? -12.752 4.076 3.108 1.00 95.06 182 ILE A O 1
ATOM 1354 N N . ASP A 1 183 ? -12.053 2.978 1.270 1.00 92.44 183 ASP A N 1
ATOM 1355 C CA . ASP A 1 183 ? -13.388 2.623 0.793 1.00 92.44 183 ASP A CA 1
ATOM 1356 C C . ASP A 1 183 ? -13.967 1.455 1.610 1.00 92.44 183 ASP A C 1
ATOM 1358 O O . ASP A 1 183 ? -15.144 1.495 1.977 1.00 92.44 183 ASP A O 1
ATOM 1362 N N . ASP A 1 184 ? -13.135 0.476 1.991 1.00 91.62 184 ASP A N 1
ATOM 1363 C CA . ASP A 1 184 ? -13.542 -0.653 2.841 1.00 91.62 184 ASP A CA 1
ATOM 1364 C C . ASP A 1 184 ? -14.072 -0.185 4.208 1.00 91.62 184 ASP A C 1
ATOM 1366 O O . ASP A 1 184 ? -15.049 -0.739 4.712 1.00 91.62 184 ASP A O 1
ATOM 1370 N N . ASP A 1 185 ? -13.468 0.853 4.801 1.00 88.94 185 ASP A N 1
ATOM 1371 C CA . ASP A 1 185 ? -13.898 1.451 6.078 1.00 88.94 185 ASP A CA 1
ATOM 1372 C C . ASP A 1 185 ? -15.332 1.986 5.975 1.00 88.94 185 ASP A C 1
ATOM 1374 O O . ASP A 1 185 ? -16.188 1.715 6.819 1.00 88.94 185 ASP A O 1
ATOM 1378 N N . THR A 1 186 ? -15.629 2.663 4.868 1.00 87.75 186 THR A N 1
ATOM 1379 C CA . THR A 1 186 ? -16.960 3.218 4.602 1.00 87.75 186 THR A CA 1
ATOM 1380 C C . THR A 1 186 ? -17.973 2.132 4.263 1.00 87.75 186 THR A C 1
ATOM 1382 O O . THR A 1 186 ? -19.108 2.166 4.745 1.00 87.75 186 THR A O 1
ATOM 1385 N N . ALA A 1 187 ? -17.576 1.131 3.476 1.00 90.00 187 ALA A N 1
ATOM 1386 C CA . ALA A 1 187 ? -18.421 -0.015 3.167 1.00 90.00 187 ALA A CA 1
ATOM 1387 C C . ALA A 1 187 ? -18.791 -0.793 4.440 1.00 90.00 187 ALA A C 1
ATOM 1389 O O . ALA A 1 187 ? -19.968 -1.084 4.669 1.00 90.00 187 ALA A O 1
ATOM 1390 N N . ALA A 1 188 ? -17.814 -1.067 5.307 1.00 90.00 188 ALA A N 1
ATOM 1391 C CA . ALA A 1 188 ? -18.038 -1.775 6.560 1.00 90.00 188 ALA A CA 1
ATOM 1392 C C . ALA A 1 188 ? -18.913 -0.967 7.533 1.00 90.00 188 ALA A C 1
ATOM 1394 O O . ALA A 1 188 ? -19.814 -1.531 8.160 1.00 90.00 188 ALA A O 1
ATOM 1395 N N . PHE A 1 189 ? -18.723 0.355 7.605 1.00 87.06 189 PHE A N 1
ATOM 1396 C CA . PHE A 1 189 ? -19.586 1.239 8.388 1.00 87.06 189 PHE A CA 1
ATOM 1397 C C . PHE A 1 189 ? -21.041 1.212 7.898 1.00 87.06 189 PHE A C 1
ATOM 1399 O O . PHE A 1 189 ? -21.967 1.084 8.701 1.00 87.06 189 PHE A O 1
ATOM 1406 N N . ASN A 1 190 ? -21.260 1.265 6.582 1.00 89.38 190 ASN A N 1
ATOM 1407 C CA . ASN A 1 190 ? -22.602 1.201 6.000 1.00 89.38 190 ASN A CA 1
ATOM 1408 C C . ASN A 1 190 ? -23.299 -0.133 6.307 1.00 89.38 190 ASN A C 1
ATOM 1410 O O . ASN A 1 190 ? -24.465 -0.138 6.705 1.00 89.38 190 ASN A O 1
ATOM 1414 N N . VAL A 1 191 ? -22.579 -1.256 6.197 1.00 91.81 191 VAL A N 1
ATOM 1415 C CA . VAL A 1 191 ? -23.096 -2.586 6.566 1.00 91.81 191 VAL A CA 1
ATOM 1416 C C . VAL A 1 191 ? -23.473 -2.638 8.048 1.00 91.81 191 VAL A C 1
ATOM 1418 O O . VAL A 1 191 ? -24.548 -3.132 8.392 1.00 91.81 191 VAL A O 1
ATOM 1421 N N . PHE A 1 192 ? -22.631 -2.088 8.926 1.00 90.50 192 PHE A N 1
ATOM 1422 C CA . PHE A 1 192 ? -22.920 -1.999 10.356 1.00 90.50 192 PHE A CA 1
ATOM 1423 C C . PHE A 1 192 ? -24.177 -1.166 10.646 1.00 90.50 192 PHE A C 1
ATOM 1425 O O . PHE A 1 192 ? -25.071 -1.627 11.357 1.00 90.50 192 PHE A O 1
ATOM 1432 N N . MET A 1 193 ? -24.299 0.023 10.056 1.00 89.44 193 MET A N 1
ATOM 1433 C CA . MET A 1 193 ? -25.468 0.888 10.246 1.00 89.44 193 MET A CA 1
ATOM 1434 C C . MET A 1 193 ? -26.764 0.242 9.746 1.00 89.44 193 MET A C 1
ATOM 1436 O O . MET A 1 193 ? -27.821 0.398 10.368 1.00 89.44 193 MET A O 1
ATOM 1440 N N . ASP A 1 194 ? -26.699 -0.512 8.652 1.00 93.31 194 ASP A N 1
ATOM 1441 C CA . ASP A 1 194 ? -27.837 -1.268 8.137 1.00 93.31 194 ASP A CA 1
ATOM 1442 C C . ASP A 1 194 ? -28.223 -2.440 9.048 1.00 93.31 194 ASP A C 1
ATOM 1444 O O . ASP A 1 194 ? -29.416 -2.665 9.273 1.00 93.31 194 ASP A O 1
ATOM 1448 N N . ALA A 1 195 ? -27.246 -3.156 9.611 1.00 93.88 195 ALA A N 1
ATOM 1449 C CA . ALA A 1 195 ? -27.485 -4.207 10.599 1.00 93.88 195 ALA A CA 1
ATOM 1450 C C . ALA A 1 195 ? -28.160 -3.643 11.859 1.00 93.88 195 ALA A C 1
ATOM 1452 O O . ALA A 1 195 ? -29.167 -4.182 12.321 1.00 93.88 195 ALA A O 1
ATOM 1453 N N . VAL A 1 196 ? -27.677 -2.501 12.366 1.00 91.56 196 VAL A N 1
ATOM 1454 C CA . VAL A 1 196 ? -28.283 -1.787 13.504 1.00 91.56 196 VAL A CA 1
ATOM 1455 C C . VAL A 1 196 ? -29.724 -1.382 13.195 1.00 91.56 196 VAL A C 1
ATOM 1457 O O . VAL A 1 196 ? -30.611 -1.587 14.021 1.00 91.56 196 VAL A O 1
ATOM 1460 N N . ARG A 1 197 ? -29.987 -0.856 11.992 1.00 93.69 197 ARG A N 1
ATOM 1461 C CA . ARG A 1 197 ? -31.338 -0.453 11.566 1.00 93.69 197 ARG A CA 1
ATOM 1462 C C . ARG A 1 197 ? -32.308 -1.633 11.493 1.00 93.69 197 ARG A C 1
ATOM 1464 O O . ARG A 1 197 ? -33.487 -1.463 11.793 1.00 93.69 197 ARG A O 1
ATOM 1471 N N . LYS A 1 198 ? -31.825 -2.803 11.068 1.00 94.31 198 LYS A N 1
ATOM 1472 C CA . LYS A 1 198 ? -32.621 -4.036 10.953 1.00 94.31 198 LYS A CA 1
ATOM 1473 C C . LYS A 1 198 ? -32.737 -4.798 12.276 1.00 94.31 198 LYS A C 1
ATOM 1475 O O . LYS A 1 198 ? -33.669 -5.576 12.430 1.00 94.31 198 LYS A O 1
ATOM 1480 N N . GLY A 1 199 ? -31.827 -4.566 13.224 1.00 92.19 199 GLY A N 1
ATOM 1481 C CA . GLY A 1 199 ? -31.746 -5.316 14.479 1.00 92.19 199 GLY A CA 1
ATOM 1482 C C . GLY A 1 199 ? -31.243 -6.755 14.306 1.00 92.19 199 GLY A C 1
ATOM 1483 O O . GLY A 1 199 ? -31.455 -7.584 15.186 1.00 92.19 199 GLY A O 1
ATOM 1484 N N . GLU A 1 200 ? -30.588 -7.064 13.185 1.00 92.12 200 GLU A N 1
ATOM 1485 C CA . GLU A 1 200 ? -30.132 -8.407 12.811 1.00 92.12 200 GLU A CA 1
ATOM 1486 C C . GLU A 1 200 ? -28.656 -8.359 12.398 1.00 92.12 200 GLU A C 1
ATOM 1488 O O . GLU A 1 200 ? -28.235 -7.429 11.714 1.00 92.12 200 GLU A O 1
ATOM 1493 N N . GLY A 1 201 ? -27.858 -9.350 12.811 1.00 92.31 201 GLY A N 1
ATOM 1494 C CA . GLY A 1 201 ? -26.449 -9.461 12.398 1.00 92.31 201 GLY A CA 1
ATOM 1495 C C . GLY A 1 201 ? -25.515 -8.362 12.928 1.00 92.31 201 GLY A C 1
ATOM 1496 O O . GLY A 1 201 ? -24.404 -8.218 12.426 1.00 92.31 201 GLY A O 1
ATOM 1497 N N . VAL A 1 202 ? -25.932 -7.591 13.942 1.00 91.69 202 VAL A N 1
ATOM 1498 C CA . VAL A 1 202 ? -25.176 -6.429 14.456 1.00 91.69 202 VAL A CA 1
ATOM 1499 C C . VAL A 1 202 ? -23.769 -6.808 14.923 1.00 91.69 202 VAL A C 1
ATOM 1501 O O . VAL A 1 202 ? -22.813 -6.135 14.552 1.00 91.69 202 VAL A O 1
ATOM 1504 N N . GLN A 1 203 ? -23.622 -7.896 15.688 1.00 91.38 203 GLN A N 1
ATOM 1505 C CA . GLN A 1 203 ? -22.309 -8.344 16.173 1.00 91.38 203 GLN A CA 1
ATOM 1506 C C . GLN A 1 203 ? -21.386 -8.779 15.025 1.00 91.38 203 GLN A C 1
ATOM 1508 O O . GLN A 1 203 ? -20.210 -8.433 15.016 1.00 91.38 203 GLN A O 1
ATOM 1513 N N . GLU A 1 204 ? -21.908 -9.48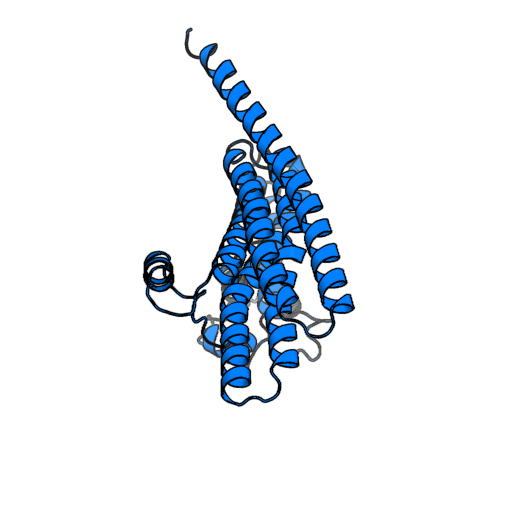6 14.018 1.00 91.94 204 GLU A N 1
ATOM 1514 C CA . GLU A 1 204 ? -21.116 -9.920 12.859 1.00 91.94 204 GLU A CA 1
ATOM 1515 C C . GLU A 1 204 ? -20.631 -8.720 12.033 1.00 91.94 204 GLU A C 1
ATOM 1517 O O . GLU A 1 204 ? -19.441 -8.614 11.730 1.00 91.94 204 GLU A O 1
ATOM 1522 N N . ALA A 1 205 ? -21.523 -7.764 11.756 1.00 92.50 205 ALA A N 1
ATOM 1523 C CA . ALA A 1 205 ? -21.174 -6.528 11.063 1.00 92.50 205 ALA A CA 1
ATOM 1524 C C . ALA A 1 205 ? -20.170 -5.678 11.859 1.00 92.50 205 ALA A C 1
ATOM 1526 O O . ALA A 1 205 ? -19.266 -5.076 11.286 1.00 92.50 205 ALA A O 1
ATOM 1527 N N . MET A 1 206 ? -20.283 -5.669 13.187 1.00 90.69 206 MET A N 1
ATOM 1528 C CA . MET A 1 206 ? -19.354 -4.984 14.081 1.00 90.69 206 MET A CA 1
ATOM 1529 C C . MET A 1 206 ? -17.958 -5.623 14.091 1.00 90.69 206 MET A C 1
ATOM 1531 O O . MET A 1 206 ? -16.957 -4.907 14.050 1.00 90.69 206 MET A O 1
ATOM 1535 N N . HIS A 1 207 ? -17.865 -6.955 14.099 1.00 91.62 207 HIS A N 1
ATOM 1536 C CA . HIS A 1 207 ? -16.584 -7.650 13.955 1.00 91.62 207 HIS A CA 1
ATOM 1537 C C . HIS A 1 207 ? -15.933 -7.361 12.597 1.00 91.62 207 HIS A C 1
ATOM 1539 O O . HIS A 1 207 ? -14.729 -7.104 12.543 1.00 91.62 207 HIS A O 1
ATOM 1545 N N . ALA A 1 208 ? -16.720 -7.347 11.516 1.00 90.56 208 ALA A N 1
ATOM 1546 C CA . ALA A 1 208 ? -16.236 -6.982 10.186 1.00 90.56 208 ALA A CA 1
ATOM 1547 C C . ALA A 1 208 ? -15.747 -5.522 10.132 1.00 90.56 208 ALA A C 1
ATOM 1549 O O . ALA A 1 208 ? -14.661 -5.259 9.619 1.00 90.56 208 ALA A O 1
ATOM 1550 N N . ALA A 1 209 ? -16.485 -4.587 10.738 1.00 91.75 209 ALA A N 1
ATOM 1551 C CA . ALA A 1 209 ? -16.085 -3.183 10.833 1.00 91.75 209 ALA A CA 1
ATOM 1552 C C . ALA A 1 209 ? -14.792 -2.988 11.635 1.00 91.75 209 ALA A C 1
ATOM 1554 O O . ALA A 1 209 ? -13.957 -2.176 11.256 1.00 91.75 209 ALA A O 1
ATOM 1555 N N . ALA A 1 210 ? -14.569 -3.770 12.696 1.00 94.44 210 ALA A N 1
ATOM 1556 C CA . ALA A 1 210 ? -13.320 -3.732 13.457 1.00 94.44 210 ALA A CA 1
ATOM 1557 C C . ALA A 1 210 ? -12.112 -4.294 12.679 1.00 94.44 210 ALA A C 1
ATOM 1559 O O . ALA A 1 210 ? -10.968 -3.945 12.983 1.00 94.44 210 ALA A O 1
ATOM 1560 N N . ALA A 1 211 ? -12.343 -5.156 11.682 1.00 95.25 211 ALA A N 1
ATOM 1561 C CA . ALA A 1 211 ? -11.278 -5.786 10.908 1.00 95.25 211 ALA A CA 1
ATOM 1562 C C . ALA A 1 211 ? -10.549 -4.792 9.989 1.00 95.25 211 ALA A C 1
ATOM 1564 O O . ALA A 1 211 ? -9.335 -4.903 9.824 1.00 95.25 211 ALA A O 1
ATOM 1565 N N . VAL A 1 212 ? -11.251 -3.794 9.441 1.00 95.94 212 VAL A N 1
ATOM 1566 C CA . VAL A 1 212 ? -10.655 -2.783 8.551 1.00 95.94 212 VAL A CA 1
ATOM 1567 C C . VAL A 1 212 ? -9.568 -1.950 9.252 1.00 95.94 212 VAL A C 1
ATOM 1569 O O . VAL A 1 212 ? -8.416 -2.016 8.805 1.00 95.94 212 VAL A O 1
ATOM 1572 N N . PRO A 1 213 ? -9.842 -1.232 10.365 1.00 97.50 213 PRO A N 1
ATOM 1573 C CA . PRO A 1 213 ? -8.820 -0.459 11.065 1.00 97.50 213 PRO A CA 1
ATOM 1574 C C . PRO A 1 213 ? -7.732 -1.357 11.664 1.00 97.50 213 PRO A C 1
ATOM 1576 O O . PRO A 1 213 ? -6.573 -0.949 11.718 1.00 97.50 213 PRO A O 1
ATOM 1579 N N . MET A 1 214 ? -8.053 -2.601 12.041 1.00 98.31 214 MET A N 1
ATOM 1580 C CA . MET A 1 214 ? -7.031 -3.564 12.454 1.00 98.31 214 MET A CA 1
ATOM 1581 C C . MET A 1 214 ? -6.062 -3.879 11.305 1.00 98.31 214 MET A C 1
ATOM 1583 O O . MET A 1 214 ? -4.850 -3.876 11.504 1.00 98.31 214 MET A O 1
ATOM 1587 N N . SER A 1 215 ? -6.575 -4.069 10.086 1.00 98.31 215 SER A N 1
ATOM 1588 C CA . SER A 1 215 ? -5.751 -4.337 8.903 1.00 98.31 215 SER A CA 1
ATOM 1589 C C . SER A 1 215 ? -4.853 -3.151 8.515 1.00 98.31 215 SER A C 1
ATOM 1591 O O . SER A 1 215 ? -3.742 -3.358 8.020 1.00 98.31 215 SER A O 1
ATOM 1593 N N . VAL A 1 216 ? -5.312 -1.913 8.751 1.00 98.62 216 VAL A N 1
ATOM 1594 C CA . VAL A 1 216 ? -4.513 -0.689 8.571 1.00 98.62 216 VAL A CA 1
ATOM 1595 C C . VAL A 1 216 ? -3.389 -0.652 9.604 1.00 98.62 216 VAL A C 1
ATOM 1597 O O . VAL A 1 216 ? -2.226 -0.450 9.251 1.00 98.62 216 VAL A O 1
ATOM 1600 N N . LEU A 1 217 ? -3.720 -0.901 10.873 1.00 98.75 217 LEU A N 1
ATOM 1601 C CA . LEU A 1 217 ? -2.760 -0.916 11.973 1.00 98.75 217 LEU A CA 1
ATOM 1602 C C . LEU A 1 217 ? -1.657 -1.959 11.753 1.00 98.75 217 LEU A C 1
ATOM 1604 O O . LEU A 1 217 ? -0.481 -1.642 11.896 1.00 98.75 217 LEU A O 1
ATOM 1608 N N . GLU A 1 218 ? -2.017 -3.169 11.326 1.00 98.75 218 GLU A N 1
ATOM 1609 C CA . GLU A 1 218 ? -1.085 -4.275 11.050 1.00 98.75 218 GLU A CA 1
ATOM 1610 C C . GLU A 1 218 ? -0.053 -3.972 9.960 1.00 98.75 218 GLU A C 1
ATOM 1612 O O . GLU A 1 218 ? 1.032 -4.548 9.962 1.00 98.75 218 GLU A O 1
ATOM 1617 N N . ARG A 1 219 ? -0.361 -3.049 9.045 1.00 98.81 219 ARG A N 1
ATOM 1618 C CA . ARG A 1 219 ? 0.547 -2.625 7.970 1.00 98.81 219 ARG A CA 1
ATOM 1619 C C . ARG A 1 219 ? 1.502 -1.510 8.400 1.00 98.81 219 ARG A C 1
ATOM 1621 O O . ARG A 1 219 ? 2.534 -1.303 7.764 1.00 98.81 219 ARG A O 1
ATOM 1628 N N . CYS A 1 220 ? 1.193 -0.789 9.478 1.00 98.88 220 CYS A N 1
ATOM 1629 C CA . CYS A 1 220 ? 1.972 0.369 9.918 1.00 98.88 220 CYS A CA 1
ATOM 1630 C C . CYS A 1 220 ? 3.426 0.043 10.343 1.00 98.88 220 CYS A C 1
ATOM 1632 O O . CYS A 1 220 ? 4.310 0.827 9.974 1.00 98.88 220 CYS A O 1
ATOM 1634 N N . PRO A 1 221 ? 3.739 -1.087 11.022 1.00 98.88 221 PRO A N 1
ATOM 1635 C CA . PRO A 1 221 ? 5.124 -1.466 11.326 1.00 98.88 221 PRO A CA 1
ATOM 1636 C C . PRO A 1 221 ? 5.987 -1.641 10.075 1.00 98.88 221 PRO A C 1
ATOM 1638 O O . PRO A 1 221 ? 7.150 -1.225 10.051 1.00 98.88 221 PRO A O 1
ATOM 1641 N N . GLU A 1 222 ? 5.418 -2.213 9.008 1.00 98.81 222 GLU A N 1
ATOM 1642 C CA . GLU A 1 222 ? 6.128 -2.385 7.741 1.00 98.81 222 GLU A CA 1
ATOM 1643 C C . GLU A 1 222 ? 6.420 -1.022 7.106 1.00 98.81 222 GLU A C 1
ATOM 1645 O O . GLU A 1 222 ? 7.556 -0.763 6.721 1.00 98.81 222 GLU A O 1
ATOM 1650 N N . ILE A 1 223 ? 5.454 -0.096 7.093 1.00 98.88 223 ILE A N 1
ATOM 1651 C CA . ILE A 1 223 ? 5.669 1.272 6.586 1.00 98.88 223 ILE A CA 1
ATOM 1652 C C . ILE A 1 223 ? 6.776 1.983 7.376 1.00 98.88 223 ILE A C 1
ATOM 1654 O O . ILE A 1 223 ? 7.657 2.597 6.769 1.00 98.88 223 ILE A O 1
ATOM 1658 N N . ALA A 1 224 ? 6.769 1.878 8.710 1.00 98.88 224 ALA A N 1
ATOM 1659 C CA . ALA A 1 224 ? 7.807 2.455 9.565 1.00 98.88 224 ALA A CA 1
ATOM 1660 C C . ALA A 1 224 ? 9.189 1.833 9.289 1.00 98.88 224 ALA A C 1
ATOM 1662 O O . ALA A 1 224 ? 10.194 2.545 9.251 1.00 98.88 224 ALA A O 1
ATOM 1663 N N . SER A 1 225 ? 9.239 0.524 9.031 1.00 98.81 225 SER A N 1
ATOM 1664 C CA . SER A 1 225 ? 10.469 -0.195 8.675 1.00 98.81 225 SER A CA 1
ATOM 1665 C C . SER A 1 225 ? 11.004 0.222 7.304 1.00 98.81 225 SER A C 1
ATOM 1667 O O . SER A 1 225 ? 12.197 0.485 7.159 1.00 98.81 225 SER A O 1
ATOM 1669 N N . LEU A 1 226 ? 10.129 0.364 6.303 1.00 98.75 226 LEU A N 1
ATOM 1670 C CA . LEU A 1 226 ? 10.512 0.884 4.988 1.00 98.75 226 LEU A CA 1
ATOM 1671 C C . LEU A 1 226 ? 11.023 2.324 5.102 1.00 98.75 226 LEU A C 1
ATOM 1673 O O . LEU A 1 226 ? 12.051 2.646 4.507 1.00 98.75 226 LEU A O 1
ATOM 1677 N N . ALA A 1 227 ? 10.363 3.163 5.910 1.00 98.81 227 ALA A N 1
ATOM 1678 C CA . ALA A 1 227 ? 10.812 4.522 6.207 1.00 98.81 227 ALA A CA 1
ATOM 1679 C C . ALA A 1 227 ? 12.214 4.536 6.848 1.00 98.81 227 ALA A C 1
ATOM 1681 O O . ALA A 1 227 ? 13.051 5.361 6.481 1.00 98.81 227 ALA A O 1
ATOM 1682 N N . ALA A 1 228 ? 12.503 3.591 7.751 1.00 98.81 228 ALA A N 1
ATOM 1683 C CA . ALA A 1 228 ? 13.824 3.428 8.355 1.00 98.81 228 ALA A CA 1
ATOM 1684 C C . ALA A 1 228 ? 14.900 3.088 7.312 1.00 98.81 228 ALA A C 1
ATOM 1686 O O . ALA A 1 228 ? 15.935 3.756 7.257 1.00 98.81 228 ALA A O 1
ATOM 1687 N N . SER A 1 229 ? 14.641 2.103 6.446 1.00 98.50 229 SER A N 1
ATOM 1688 C CA . SER A 1 229 ? 15.566 1.723 5.371 1.00 98.50 229 SER A CA 1
ATOM 1689 C C . SER A 1 229 ? 15.844 2.878 4.411 1.00 98.50 229 SER A C 1
ATOM 1691 O O . SER A 1 229 ? 17.003 3.165 4.102 1.00 98.50 229 SER A O 1
ATOM 1693 N N . VAL A 1 230 ? 14.809 3.595 3.958 1.00 98.44 230 VAL A N 1
ATOM 1694 C CA . VAL A 1 230 ? 15.012 4.724 3.037 1.00 98.44 230 VAL A CA 1
ATOM 1695 C C . VAL A 1 230 ? 15.648 5.938 3.724 1.00 98.44 230 VAL A C 1
ATOM 1697 O O . VAL A 1 230 ? 16.366 6.686 3.067 1.00 98.44 230 VAL A O 1
ATOM 1700 N N . ALA A 1 231 ? 15.477 6.127 5.037 1.00 98.44 231 ALA A N 1
ATOM 1701 C CA . ALA A 1 231 ? 16.214 7.146 5.788 1.00 98.44 231 ALA A CA 1
ATOM 1702 C C . ALA A 1 231 ? 17.709 6.802 5.914 1.00 98.44 231 ALA A C 1
ATOM 1704 O O . ALA A 1 231 ? 18.568 7.686 5.824 1.00 98.44 231 ALA A O 1
ATOM 1705 N N . ALA A 1 232 ? 18.029 5.525 6.136 1.00 97.81 232 ALA A N 1
ATOM 1706 C CA . ALA A 1 232 ? 19.399 5.054 6.316 1.00 97.81 232 ALA A CA 1
ATOM 1707 C C . ALA A 1 232 ? 20.178 5.037 4.993 1.00 97.81 232 ALA A C 1
ATOM 1709 O O . ALA A 1 232 ? 21.259 5.618 4.904 1.00 97.81 232 ALA A O 1
ATOM 1710 N N . ASN A 1 233 ? 19.596 4.416 3.965 1.00 96.69 233 ASN A N 1
ATOM 1711 C CA . ASN A 1 233 ? 20.299 4.040 2.735 1.00 96.69 233 ASN A CA 1
ATOM 1712 C C . ASN A 1 233 ? 19.780 4.779 1.492 1.00 96.69 233 ASN A C 1
ATOM 1714 O O . ASN A 1 233 ? 20.339 4.640 0.402 1.00 96.69 233 ASN A O 1
ATOM 1718 N N . GLY A 1 234 ? 18.694 5.542 1.629 1.00 95.06 234 GLY A N 1
ATOM 1719 C CA . GLY A 1 234 ? 18.078 6.271 0.530 1.00 95.06 234 GLY A CA 1
ATOM 1720 C C . GLY A 1 234 ? 18.848 7.522 0.109 1.00 95.06 234 GLY A C 1
ATOM 1721 O O . GLY A 1 234 ? 20.007 7.752 0.451 1.00 95.06 234 GLY A O 1
ATOM 1722 N N . LEU A 1 235 ? 18.187 8.349 -0.699 1.00 94.56 235 LEU A N 1
ATOM 1723 C CA . LEU A 1 235 ? 18.785 9.558 -1.251 1.00 94.56 235 LEU A CA 1
ATOM 1724 C C . LEU A 1 235 ? 18.920 10.620 -0.142 1.00 94.56 235 LEU A C 1
ATOM 1726 O O . LEU A 1 235 ? 17.892 11.026 0.400 1.00 94.56 235 LEU A O 1
ATOM 1730 N N . PRO A 1 236 ? 20.124 11.154 0.157 1.00 94.38 236 PRO A N 1
ATOM 1731 C CA . PRO A 1 236 ? 20.297 12.127 1.242 1.00 94.38 236 PRO A CA 1
ATOM 1732 C C . PRO A 1 236 ? 19.436 13.389 1.100 1.00 94.38 236 PRO A C 1
ATOM 1734 O O . PRO A 1 236 ? 18.945 13.917 2.093 1.00 94.38 236 PRO A O 1
ATOM 1737 N N . ALA A 1 237 ? 19.201 13.845 -0.135 1.00 94.56 237 ALA A N 1
ATOM 1738 C CA . ALA A 1 237 ? 18.346 14.999 -0.423 1.00 94.56 237 ALA A CA 1
ATOM 1739 C C . ALA A 1 237 ? 16.855 14.769 -0.097 1.00 94.56 237 ALA A C 1
ATOM 1741 O O . ALA A 1 237 ? 16.110 15.736 0.007 1.00 94.56 237 ALA A O 1
ATOM 1742 N N . SER A 1 238 ? 16.439 13.514 0.090 1.00 96.81 238 SER A N 1
ATOM 1743 C CA . SER A 1 238 ? 15.076 13.109 0.458 1.00 96.81 238 SER A CA 1
ATOM 1744 C C . SER A 1 238 ? 14.990 12.577 1.893 1.00 96.81 238 SER A C 1
ATOM 1746 O O . SER A 1 238 ? 14.050 11.869 2.253 1.00 96.81 238 SER A O 1
ATOM 1748 N N . LEU A 1 239 ? 15.961 12.916 2.747 1.00 97.69 239 LEU A N 1
ATOM 1749 C CA . LEU A 1 239 ? 15.951 12.502 4.151 1.00 97.69 239 LEU A CA 1
ATOM 1750 C C . LEU A 1 239 ? 14.725 13.044 4.908 1.00 97.69 239 LEU A C 1
ATOM 1752 O O . LEU A 1 239 ? 14.167 12.350 5.756 1.00 97.69 239 LEU A O 1
ATOM 1756 N N . SER A 1 240 ? 14.273 14.260 4.581 1.00 98.06 240 SER A N 1
ATOM 1757 C CA . SER A 1 240 ? 13.037 14.823 5.136 1.00 98.06 240 SER A CA 1
ATOM 1758 C C . SER A 1 240 ? 11.811 13.996 4.756 1.00 98.06 240 SER A C 1
ATOM 1760 O O . SER A 1 240 ? 10.965 13.751 5.610 1.00 98.06 240 SER A O 1
ATOM 1762 N N . ASP A 1 241 ? 11.743 13.520 3.510 1.00 98.62 241 ASP A N 1
ATOM 1763 C CA . ASP A 1 241 ? 10.628 12.711 3.007 1.00 98.62 241 ASP A CA 1
ATOM 1764 C C . ASP A 1 241 ? 10.536 11.379 3.768 1.00 98.62 241 ASP A C 1
ATOM 1766 O O . ASP A 1 241 ? 9.447 10.951 4.147 1.00 98.62 241 ASP A O 1
ATOM 1770 N N . ALA A 1 242 ? 11.684 10.767 4.081 1.00 98.31 242 ALA A N 1
ATOM 1771 C CA . ALA A 1 242 ? 11.755 9.569 4.917 1.00 98.31 242 ALA A CA 1
ATOM 1772 C C . ALA A 1 242 ? 11.269 9.822 6.360 1.00 98.31 242 ALA A C 1
ATOM 1774 O O . ALA A 1 242 ? 10.564 8.997 6.943 1.00 98.31 242 ALA A O 1
ATOM 1775 N N . GLY A 1 243 ? 11.592 10.987 6.933 1.00 98.62 243 GLY A N 1
ATOM 1776 C CA . GLY A 1 243 ? 11.083 11.399 8.246 1.00 98.62 243 GLY A CA 1
ATOM 1777 C C . GLY A 1 243 ? 9.568 11.627 8.263 1.00 98.62 243 GLY A C 1
ATOM 1778 O O . GLY A 1 243 ? 8.893 11.243 9.223 1.00 98.62 243 GLY A O 1
ATOM 1779 N N . VAL A 1 244 ? 9.017 12.207 7.192 1.00 98.88 244 VAL A N 1
ATOM 1780 C CA . VAL A 1 244 ? 7.563 12.349 7.025 1.00 98.88 244 VAL A CA 1
ATOM 1781 C C . VAL A 1 244 ? 6.910 10.975 6.873 1.00 98.88 244 VAL A C 1
ATOM 1783 O O . VAL A 1 244 ? 5.923 10.719 7.552 1.00 98.88 244 VAL A O 1
ATOM 1786 N N . ALA A 1 245 ? 7.494 10.056 6.097 1.00 98.81 245 ALA A N 1
ATOM 1787 C CA . ALA A 1 245 ? 6.989 8.689 5.961 1.00 98.81 245 ALA A CA 1
ATOM 1788 C C . ALA A 1 245 ? 6.876 7.961 7.315 1.00 98.81 245 ALA A C 1
ATOM 1790 O O . ALA A 1 245 ? 5.840 7.367 7.617 1.00 98.81 245 ALA A O 1
ATOM 1791 N N . ALA A 1 246 ? 7.902 8.070 8.167 1.00 98.81 246 ALA A N 1
ATOM 1792 C CA . ALA A 1 246 ? 7.872 7.516 9.522 1.00 98.81 246 ALA A CA 1
ATOM 1793 C C . ALA A 1 246 ? 6.807 8.194 10.406 1.00 98.81 246 ALA A C 1
ATOM 1795 O O . ALA A 1 246 ? 6.093 7.524 11.152 1.00 98.81 246 ALA A O 1
ATOM 1796 N N . SER A 1 247 ? 6.653 9.516 10.294 1.00 98.88 247 SER A N 1
ATOM 1797 C CA . SER A 1 247 ? 5.626 10.268 11.032 1.00 98.88 247 SER A CA 1
ATOM 1798 C C . SER A 1 247 ? 4.206 9.874 10.608 1.00 98.88 247 SER A C 1
ATOM 1800 O O . SER A 1 247 ? 3.321 9.751 11.458 1.00 98.88 247 SER A O 1
ATOM 1802 N N . CYS A 1 248 ? 3.998 9.629 9.311 1.00 98.88 248 CYS A N 1
ATOM 1803 C CA . CYS A 1 248 ? 2.759 9.088 8.766 1.00 98.88 248 CYS A CA 1
ATOM 1804 C C . CYS A 1 248 ? 2.463 7.703 9.346 1.00 98.88 248 CYS A C 1
ATOM 1806 O O . CYS A 1 248 ? 1.364 7.500 9.849 1.00 98.88 248 CYS A O 1
ATOM 1808 N N . ALA A 1 249 ? 3.436 6.783 9.355 1.00 98.81 249 ALA A N 1
ATOM 1809 C CA . ALA A 1 249 ? 3.248 5.442 9.917 1.00 98.81 249 ALA A CA 1
ATOM 1810 C C . ALA A 1 249 ? 2.776 5.490 11.380 1.00 98.81 249 ALA A C 1
ATOM 1812 O O . ALA A 1 249 ? 1.804 4.829 11.737 1.00 98.81 249 ALA A O 1
ATOM 1813 N N . ARG A 1 250 ? 3.407 6.337 12.203 1.00 98.75 250 ARG A N 1
ATOM 1814 C CA . ARG A 1 250 ? 3.018 6.526 13.607 1.00 98.75 250 ARG A CA 1
ATOM 1815 C C . ARG A 1 250 ? 1.623 7.135 13.764 1.00 98.75 250 ARG A C 1
ATOM 1817 O O . ARG A 1 250 ? 0.816 6.643 14.546 1.00 98.75 250 ARG A O 1
ATOM 1824 N N . SER A 1 251 ? 1.334 8.206 13.028 1.00 98.81 251 SER A N 1
ATOM 1825 C CA . SER A 1 251 ? 0.038 8.893 13.133 1.00 98.81 251 SER A CA 1
ATOM 1826 C C . SER A 1 251 ? -1.103 7.992 12.651 1.00 98.81 251 SER A C 1
ATOM 1828 O O . SER A 1 251 ? -2.172 7.956 13.257 1.00 98.81 251 SER A O 1
ATOM 1830 N N . ALA A 1 252 ? -0.861 7.219 11.590 1.00 98.75 252 ALA A N 1
ATOM 1831 C CA . ALA A 1 252 ? -1.800 6.226 11.097 1.00 98.75 252 ALA A CA 1
ATOM 1832 C C . ALA A 1 252 ? -2.021 5.090 12.100 1.00 98.75 252 ALA A C 1
ATOM 1834 O O . ALA A 1 252 ? -3.171 4.720 12.320 1.00 98.75 252 ALA A O 1
ATOM 1835 N N . SER A 1 253 ? -0.968 4.574 12.750 1.00 98.75 253 SER A N 1
ATOM 1836 C CA . SER A 1 253 ? -1.128 3.530 13.769 1.00 98.75 253 SER A CA 1
ATOM 1837 C C . SER A 1 253 ? -1.926 4.021 14.975 1.00 98.75 253 SER A C 1
ATOM 1839 O O . SER A 1 253 ? -2.790 3.301 15.465 1.00 98.75 253 SER A O 1
ATOM 1841 N N . GLU A 1 254 ? -1.690 5.256 15.430 1.00 98.62 254 GLU A N 1
ATOM 1842 C CA . GLU A 1 254 ? -2.465 5.868 16.518 1.00 98.62 254 GLU A CA 1
ATOM 1843 C C . GLU A 1 254 ? -3.948 6.010 16.115 1.00 98.62 254 GLU A C 1
ATOM 1845 O O . GLU A 1 254 ? -4.839 5.560 16.839 1.00 98.62 254 GLU A O 1
ATOM 1850 N N . GLY A 1 255 ? -4.221 6.547 14.920 1.00 98.25 255 GLY A N 1
ATOM 1851 C CA . GLY A 1 255 ? -5.582 6.695 14.395 1.00 98.25 255 GLY A CA 1
ATOM 1852 C C . GLY A 1 255 ? -6.311 5.361 14.202 1.00 98.25 255 GLY A C 1
ATOM 1853 O O . GLY A 1 255 ? -7.461 5.212 14.619 1.00 98.25 255 GLY A O 1
ATOM 1854 N N . ALA A 1 256 ? -5.646 4.366 13.616 1.00 98.50 256 ALA A N 1
ATOM 1855 C CA . ALA A 1 256 ? -6.203 3.033 13.413 1.00 98.50 256 ALA A CA 1
ATOM 1856 C C . ALA A 1 256 ? -6.489 2.334 14.752 1.00 98.50 256 ALA A C 1
ATOM 1858 O O . ALA A 1 256 ? -7.574 1.784 14.938 1.00 98.50 256 ALA A O 1
ATOM 1859 N N . TYR A 1 257 ? -5.576 2.440 15.723 1.00 98.69 257 TYR A N 1
ATOM 1860 C CA . TYR A 1 257 ? -5.773 1.925 17.078 1.00 98.69 257 TYR A CA 1
ATOM 1861 C C . TYR A 1 257 ? -7.025 2.510 17.748 1.00 98.69 257 TYR A C 1
ATOM 1863 O O . TYR A 1 257 ? -7.823 1.755 18.303 1.00 98.69 257 TYR A O 1
ATOM 1871 N N . PHE A 1 258 ? -7.261 3.825 17.654 1.00 98.31 258 PHE A N 1
ATOM 1872 C CA . PHE A 1 258 ? -8.471 4.434 18.225 1.00 98.31 258 PHE A CA 1
ATOM 1873 C C . PHE A 1 258 ? -9.757 3.857 17.621 1.00 98.31 258 PHE A C 1
ATOM 1875 O O . PHE A 1 258 ? -10.706 3.573 18.355 1.00 98.31 258 PHE A O 1
ATOM 1882 N N . ASN A 1 259 ? -9.772 3.620 16.307 1.00 96.38 259 ASN A N 1
ATOM 1883 C CA . ASN A 1 259 ? -10.911 3.004 15.626 1.00 96.38 259 ASN A CA 1
ATOM 1884 C C . ASN A 1 259 ? -11.094 1.530 16.025 1.00 96.38 259 ASN A C 1
ATOM 1886 O O . ASN A 1 259 ? -12.227 1.091 16.224 1.00 96.38 259 ASN A O 1
ATOM 1890 N N . VAL A 1 260 ? -10.008 0.770 16.218 1.00 97.62 260 VAL A N 1
ATOM 1891 C CA . VAL A 1 260 ? -10.087 -0.600 16.757 1.00 97.62 260 VAL A CA 1
ATOM 1892 C C . VAL A 1 260 ? -10.701 -0.597 18.157 1.00 97.62 260 VAL A C 1
ATOM 1894 O O . VAL A 1 260 ? -11.626 -1.362 18.418 1.00 97.62 260 VAL A O 1
ATOM 1897 N N . VAL A 1 261 ? -10.235 0.279 19.052 1.00 97.31 261 VAL A N 1
ATOM 1898 C CA . VAL A 1 261 ? -10.714 0.345 20.443 1.00 97.31 261 VAL A CA 1
ATOM 1899 C C . VAL A 1 261 ? -12.194 0.725 20.517 1.00 97.31 261 VAL A C 1
ATOM 1901 O O . VAL A 1 261 ? -12.943 0.085 21.256 1.00 97.31 261 VAL A O 1
ATOM 1904 N N . ILE A 1 262 ? -12.638 1.727 19.749 1.00 94.94 262 ILE A N 1
ATOM 1905 C CA . ILE A 1 262 ? -14.049 2.153 19.730 1.00 94.94 262 ILE A CA 1
ATOM 1906 C C . ILE A 1 262 ? -14.970 1.033 19.229 1.00 94.94 262 ILE A C 1
ATOM 1908 O O . ILE A 1 262 ? -16.053 0.837 19.785 1.00 94.94 262 ILE A O 1
ATOM 1912 N N . ASN A 1 263 ? -14.552 0.274 18.214 1.00 93.38 263 ASN A N 1
ATOM 1913 C CA . ASN A 1 263 ? -15.329 -0.871 17.738 1.00 93.38 263 ASN A CA 1
ATOM 1914 C C . ASN A 1 263 ? -15.320 -2.024 18.756 1.00 93.38 263 ASN A C 1
ATOM 1916 O O . ASN A 1 263 ? -16.378 -2.534 19.117 1.00 93.38 263 ASN A O 1
ATOM 1920 N N . ALA A 1 264 ? -14.151 -2.382 19.296 1.00 95.06 264 ALA A N 1
ATOM 1921 C CA . ALA A 1 264 ? -14.005 -3.459 20.279 1.00 95.06 264 ALA A CA 1
ATOM 1922 C C . ALA A 1 264 ? -14.798 -3.202 21.573 1.00 95.06 264 ALA A C 1
ATOM 1924 O O . ALA A 1 264 ? -15.333 -4.133 22.174 1.00 95.06 264 ALA A O 1
ATOM 1925 N N . ALA A 1 265 ? -14.928 -1.941 22.000 1.00 93.69 265 ALA A N 1
ATOM 1926 C CA . ALA A 1 265 ? -15.703 -1.566 23.185 1.00 93.69 265 ALA A CA 1
ATOM 1927 C C . ALA A 1 265 ? -17.185 -1.975 23.098 1.00 93.69 265 ALA A C 1
ATOM 1929 O O . ALA A 1 265 ? -17.841 -2.152 24.132 1.00 93.69 265 ALA A O 1
ATOM 1930 N N . GLN A 1 266 ? -17.700 -2.152 21.883 1.00 90.62 266 GLN A N 1
ATOM 1931 C CA . GLN A 1 266 ? -19.090 -2.496 21.618 1.00 90.62 266 GLN A CA 1
ATOM 1932 C C . GLN A 1 266 ? -19.329 -4.013 21.464 1.00 90.62 266 GLN A C 1
ATOM 1934 O O . GLN A 1 266 ? -20.482 -4.436 21.398 1.00 90.62 266 GLN A O 1
ATOM 1939 N N . PHE A 1 267 ? -18.273 -4.837 21.468 1.00 93.69 267 PHE A N 1
ATOM 1940 C CA . PHE A 1 267 ? -18.402 -6.295 21.387 1.00 93.69 267 PHE A CA 1
ATOM 1941 C C . PHE A 1 267 ? -19.081 -6.862 22.644 1.00 93.69 267 PHE A C 1
ATOM 1943 O O . PHE A 1 267 ? -18.786 -6.451 23.774 1.00 93.69 267 PHE A O 1
ATOM 1950 N N . GLU A 1 268 ? -19.949 -7.858 22.453 1.00 93.56 268 GLU A N 1
ATOM 1951 C CA . GLU A 1 268 ? -20.544 -8.630 23.555 1.00 93.56 268 GLU A CA 1
ATOM 1952 C C . GLU A 1 268 ? -19.525 -9.569 24.216 1.00 93.56 268 GLU A C 1
ATOM 1954 O O . GLU A 1 268 ? -19.464 -9.659 25.446 1.00 93.56 268 GLU A O 1
ATOM 1959 N N . ASP A 1 269 ? -18.686 -10.228 23.410 1.00 93.88 269 ASP A N 1
ATOM 1960 C CA . ASP A 1 269 ? -17.587 -11.056 23.902 1.00 93.88 269 ASP A CA 1
ATOM 1961 C C . ASP A 1 269 ? -16.432 -10.174 24.395 1.00 93.88 269 ASP A C 1
ATOM 1963 O O . ASP A 1 269 ? -15.606 -9.666 23.628 1.00 93.88 269 ASP A O 1
ATOM 1967 N N . ARG A 1 270 ? -16.369 -10.003 25.719 1.00 95.31 270 ARG A N 1
ATOM 1968 C CA . ARG A 1 270 ? -15.331 -9.203 26.376 1.00 95.31 270 ARG A CA 1
ATOM 1969 C C . ARG A 1 270 ? -13.942 -9.818 26.282 1.00 95.31 270 ARG A C 1
ATOM 1971 O O . ARG A 1 270 ? -12.983 -9.062 26.171 1.00 95.31 270 ARG A O 1
ATOM 1978 N N . ALA A 1 271 ? -13.824 -11.144 26.249 1.00 96.69 271 ALA A N 1
ATOM 1979 C CA . ALA A 1 271 ? -12.525 -11.784 26.077 1.00 96.69 271 ALA A CA 1
ATOM 1980 C C . ALA A 1 271 ? -11.979 -11.527 24.663 1.00 96.69 271 ALA A C 1
ATOM 1982 O O . ALA A 1 271 ? -10.800 -11.206 24.504 1.00 96.69 271 ALA A O 1
ATOM 1983 N N . ALA A 1 272 ? -12.842 -11.589 23.643 1.00 94.94 272 ALA A N 1
ATOM 1984 C CA . ALA A 1 272 ? -12.472 -11.234 22.274 1.00 94.94 272 ALA A CA 1
ATOM 1985 C C . ALA A 1 272 ? -12.093 -9.748 22.139 1.00 94.94 272 ALA A C 1
ATOM 1987 O O . ALA A 1 272 ? -11.097 -9.426 21.488 1.00 94.94 272 ALA A O 1
ATOM 1988 N N . ALA A 1 273 ? -12.843 -8.846 22.782 1.00 96.50 273 ALA A N 1
ATOM 1989 C CA . ALA A 1 273 ? -12.540 -7.415 22.794 1.00 96.50 273 ALA A CA 1
ATOM 1990 C C . ALA A 1 273 ? -11.170 -7.116 23.424 1.00 96.50 273 ALA A C 1
ATOM 1992 O O . ALA A 1 273 ? -10.354 -6.408 22.834 1.00 96.50 273 ALA A O 1
ATOM 1993 N N . GLU A 1 274 ? -10.896 -7.683 24.602 1.00 97.75 274 GLU A N 1
ATOM 1994 C CA . GLU A 1 274 ? -9.621 -7.517 25.308 1.00 97.75 274 GLU A CA 1
ATOM 1995 C C . GLU A 1 274 ? -8.446 -8.066 24.491 1.00 97.75 274 GLU A C 1
ATOM 1997 O O . GLU A 1 274 ? -7.413 -7.404 24.379 1.00 97.75 274 GLU A O 1
ATOM 2002 N N . ALA A 1 275 ? -8.611 -9.233 23.862 1.00 97.69 275 ALA A N 1
ATOM 2003 C CA . ALA A 1 275 ? -7.588 -9.820 23.001 1.00 97.69 275 ALA A CA 1
ATOM 2004 C C . ALA A 1 275 ? -7.287 -8.946 21.771 1.00 97.69 275 ALA A C 1
ATOM 2006 O O . ALA A 1 275 ? -6.119 -8.748 21.425 1.00 97.69 275 ALA A O 1
ATOM 2007 N N . LEU A 1 276 ? -8.323 -8.392 21.129 1.00 97.81 276 LEU A N 1
ATOM 2008 C CA . LEU A 1 276 ? -8.171 -7.497 19.981 1.00 97.81 276 LEU A CA 1
ATOM 2009 C C . LEU A 1 276 ? -7.443 -6.203 20.374 1.00 97.81 276 LEU A C 1
ATOM 2011 O O . LEU A 1 276 ? -6.489 -5.811 19.702 1.00 97.81 276 LEU A O 1
ATOM 2015 N N . ILE A 1 277 ? -7.837 -5.580 21.489 1.00 98.44 277 ILE A N 1
ATOM 2016 C CA . ILE A 1 277 ? -7.205 -4.355 22.002 1.00 98.44 277 ILE A CA 1
ATOM 2017 C C . ILE A 1 277 ? -5.745 -4.614 22.387 1.00 98.44 277 ILE A C 1
ATOM 2019 O O . ILE A 1 277 ? -4.875 -3.818 22.035 1.00 98.44 277 ILE A O 1
ATOM 2023 N N . ALA A 1 278 ? -5.447 -5.727 23.063 1.00 98.56 278 ALA A N 1
ATOM 2024 C CA . ALA A 1 278 ? -4.081 -6.077 23.446 1.00 98.56 278 ALA A CA 1
ATOM 2025 C C . ALA A 1 278 ? -3.174 -6.270 22.220 1.00 98.56 278 ALA A C 1
ATOM 2027 O O . ALA A 1 278 ? -2.049 -5.768 22.191 1.00 98.56 278 ALA A O 1
ATOM 2028 N N . ARG A 1 279 ? -3.677 -6.946 21.178 1.00 98.62 279 ARG A N 1
ATOM 2029 C CA . ARG A 1 279 ? -2.956 -7.105 19.908 1.00 98.62 279 ARG A CA 1
ATOM 2030 C C . ARG A 1 279 ? -2.725 -5.757 19.223 1.00 98.62 279 ARG A C 1
ATOM 2032 O O . ARG A 1 279 ? -1.610 -5.485 18.788 1.00 98.62 279 ARG A O 1
ATOM 2039 N N . ALA A 1 280 ? -3.748 -4.908 19.161 1.00 98.75 280 ALA A N 1
ATOM 2040 C CA . ALA A 1 280 ? -3.647 -3.577 18.574 1.00 98.75 280 ALA A CA 1
ATOM 2041 C C . ALA A 1 280 ? -2.628 -2.696 19.324 1.00 98.75 280 ALA A C 1
ATOM 2043 O O . ALA A 1 280 ? -1.798 -2.037 18.700 1.00 98.75 280 ALA A O 1
ATOM 2044 N N . ALA A 1 281 ? -2.626 -2.737 20.659 1.00 98.75 281 ALA A N 1
ATOM 2045 C CA . ALA A 1 281 ? -1.677 -1.995 21.486 1.00 98.75 281 ALA A CA 1
ATOM 2046 C C . ALA A 1 281 ? -0.222 -2.441 21.256 1.00 98.75 281 ALA A C 1
ATOM 2048 O O . ALA A 1 281 ? 0.670 -1.599 21.182 1.00 98.75 281 ALA A O 1
ATOM 2049 N N . ALA A 1 282 ? 0.021 -3.746 21.091 1.00 98.81 282 ALA A N 1
ATOM 2050 C CA . ALA A 1 282 ? 1.356 -4.262 20.791 1.00 98.81 282 ALA A CA 1
ATOM 2051 C C . ALA A 1 282 ? 1.894 -3.736 19.446 1.00 98.81 282 ALA A C 1
ATOM 2053 O O . ALA A 1 282 ? 3.038 -3.291 19.371 1.00 98.81 282 ALA A O 1
ATOM 2054 N N . ILE A 1 283 ? 1.053 -3.726 18.406 1.00 98.81 283 ILE A N 1
ATOM 2055 C CA . ILE A 1 283 ? 1.415 -3.221 17.070 1.00 98.81 283 ILE A CA 1
ATOM 2056 C C . ILE A 1 283 ? 1.642 -1.703 17.091 1.00 98.81 283 ILE A C 1
ATOM 2058 O O . ILE A 1 283 ? 2.562 -1.192 16.443 1.00 98.81 283 ILE A O 1
ATOM 2062 N N . LEU A 1 284 ? 0.816 -0.969 17.845 1.00 98.81 284 LEU A N 1
ATOM 2063 C CA . LEU A 1 284 ? 0.979 0.469 18.041 1.00 98.81 284 LEU A CA 1
ATOM 2064 C C . LEU A 1 284 ? 2.333 0.793 18.685 1.00 98.81 284 LEU A C 1
ATOM 2066 O O . LEU A 1 284 ? 3.026 1.698 18.216 1.00 98.81 284 LEU A O 1
ATOM 2070 N N . GLU A 1 285 ? 2.715 0.065 19.735 1.00 98.81 285 GLU A N 1
ATOM 2071 C CA . GLU A 1 285 ? 3.989 0.273 20.429 1.00 98.81 285 GLU A CA 1
ATOM 2072 C C . GLU A 1 285 ? 5.181 -0.040 19.515 1.00 98.81 285 GLU A C 1
ATOM 2074 O O . GLU A 1 285 ? 6.114 0.760 19.414 1.00 98.81 285 GLU A O 1
ATOM 2079 N N . GLU A 1 286 ? 5.125 -1.153 18.777 1.00 98.75 286 GLU A N 1
ATOM 2080 C CA . GLU A 1 286 ? 6.142 -1.511 17.782 1.00 98.75 286 GLU A CA 1
ATOM 2081 C C . GLU A 1 286 ? 6.311 -0.403 16.731 1.00 98.75 286 GLU A C 1
ATOM 2083 O O . GLU A 1 286 ? 7.420 0.104 16.526 1.00 98.75 286 GLU A O 1
ATOM 2088 N N . THR A 1 287 ? 5.206 0.030 16.114 1.00 98.81 287 THR A N 1
ATOM 2089 C CA . THR A 1 287 ? 5.220 1.097 15.103 1.00 98.81 287 THR A CA 1
ATOM 2090 C C . THR A 1 287 ? 5.784 2.391 15.684 1.00 98.81 287 THR A C 1
ATOM 2092 O O . THR A 1 287 ? 6.647 3.028 15.076 1.00 98.81 287 THR A O 1
ATOM 2095 N N . SER A 1 288 ? 5.321 2.776 16.876 1.00 98.62 288 SER A N 1
ATOM 2096 C CA . SER A 1 288 ? 5.717 4.017 17.545 1.00 98.62 288 SER A CA 1
ATOM 2097 C C . SER A 1 288 ? 7.202 4.031 17.882 1.00 98.62 288 SER A C 1
ATOM 2099 O O . SER A 1 288 ? 7.854 5.064 17.701 1.00 98.62 288 SER A O 1
ATOM 2101 N N . SER A 1 289 ? 7.750 2.898 18.321 1.00 98.69 289 SER A N 1
ATOM 2102 C CA . SER A 1 289 ? 9.173 2.729 18.614 1.00 98.69 289 SER A CA 1
ATOM 2103 C C . SER A 1 289 ? 10.031 2.912 17.358 1.00 98.69 289 SER A C 1
ATOM 2105 O O . SER A 1 289 ? 10.927 3.767 17.337 1.00 98.69 289 SER A O 1
ATOM 2107 N N . ILE A 1 290 ? 9.705 2.196 16.271 1.00 98.81 290 ILE A N 1
ATOM 2108 C CA . ILE A 1 290 ? 10.433 2.287 14.995 1.00 98.81 290 ILE A CA 1
ATOM 2109 C C . ILE A 1 290 ? 10.354 3.715 14.448 1.00 98.81 290 ILE A C 1
ATOM 2111 O O . ILE A 1 290 ? 11.380 4.353 14.203 1.00 98.81 290 ILE A O 1
ATOM 2115 N N . ALA A 1 291 ? 9.143 4.257 14.313 1.00 98.69 291 ALA A N 1
ATOM 2116 C CA . ALA A 1 291 ? 8.924 5.575 13.735 1.00 98.69 291 ALA A CA 1
ATOM 2117 C C . ALA A 1 291 ? 9.599 6.693 14.543 1.00 98.69 291 ALA A C 1
ATOM 2119 O O . ALA A 1 291 ? 10.225 7.581 13.965 1.00 98.69 291 ALA A O 1
ATOM 2120 N N . SER A 1 292 ? 9.526 6.648 15.878 1.00 98.50 292 SER A N 1
ATOM 2121 C CA . SER A 1 292 ? 10.152 7.668 16.731 1.00 98.50 292 SER A CA 1
ATOM 2122 C C . SER A 1 292 ? 11.675 7.634 16.642 1.00 98.50 292 SER A C 1
ATOM 2124 O O . SER A 1 292 ? 12.307 8.692 16.630 1.00 98.50 292 SER A O 1
ATOM 2126 N N . SER A 1 293 ? 12.264 6.439 16.525 1.00 98.69 293 SER A N 1
ATOM 2127 C CA . SER A 1 293 ? 13.700 6.279 16.282 1.00 98.69 293 SER A CA 1
ATOM 2128 C C . SER A 1 293 ? 14.116 6.940 14.963 1.00 98.69 293 SER A C 1
ATOM 2130 O O . SER A 1 293 ? 15.029 7.770 14.949 1.00 98.69 293 SER A O 1
ATOM 2132 N N . VAL A 1 294 ? 13.386 6.660 13.875 1.00 98.69 294 VAL A N 1
ATOM 2133 C CA . VAL A 1 294 ? 13.652 7.232 12.543 1.00 98.69 294 VAL A CA 1
ATOM 2134 C C . VAL A 1 294 ? 13.494 8.750 12.545 1.00 98.69 294 VAL A C 1
ATOM 2136 O O . VAL A 1 294 ? 14.390 9.460 12.096 1.00 98.69 294 VAL A O 1
ATOM 2139 N N . VAL A 1 295 ? 12.393 9.275 13.091 1.00 98.56 295 VAL A N 1
ATOM 2140 C CA . VAL A 1 295 ? 12.150 10.726 13.168 1.00 98.56 295 VAL A CA 1
ATOM 2141 C C . VAL A 1 295 ? 13.237 11.422 13.988 1.00 98.56 295 VAL A C 1
ATOM 2143 O O . VAL A 1 295 ? 13.717 12.488 13.597 1.00 98.56 295 VAL A O 1
ATOM 2146 N N . GLY A 1 296 ? 13.654 10.821 15.106 1.00 98.44 296 GLY A N 1
ATOM 2147 C CA . GLY A 1 296 ? 14.749 11.329 15.926 1.00 98.44 296 GLY A CA 1
ATOM 2148 C C . GLY A 1 296 ? 16.080 11.360 15.174 1.00 98.44 296 GLY A C 1
ATOM 2149 O O . GLY A 1 296 ? 16.803 12.353 15.257 1.00 98.44 296 GLY A O 1
ATOM 2150 N N . ASP A 1 297 ? 16.397 10.309 14.415 1.00 98.31 297 ASP A N 1
ATOM 2151 C CA . ASP A 1 297 ? 17.610 10.255 13.593 1.00 98.31 297 ASP A CA 1
ATOM 2152 C C . ASP A 1 297 ? 17.612 11.280 12.460 1.00 98.31 297 ASP A C 1
ATOM 2154 O O . ASP A 1 297 ? 18.563 12.055 12.321 1.00 98.31 297 ASP A O 1
ATOM 2158 N N . VAL A 1 298 ? 16.514 11.347 11.706 1.00 98.19 298 VAL A N 1
ATOM 2159 C CA . VAL A 1 298 ? 16.315 12.322 10.630 1.00 98.19 298 VAL A CA 1
ATOM 2160 C C . VAL A 1 298 ? 16.492 13.741 11.162 1.00 98.19 298 VAL A C 1
ATOM 2162 O O . VAL A 1 298 ? 17.262 14.512 10.590 1.00 98.19 298 VAL A O 1
ATOM 2165 N N . ARG A 1 299 ? 15.845 14.077 12.286 1.00 97.88 299 ARG A N 1
ATOM 2166 C CA . ARG A 1 299 ? 15.963 15.402 12.909 1.00 97.88 299 ARG A CA 1
ATOM 2167 C C . ARG A 1 299 ? 17.417 15.745 13.230 1.00 97.88 299 ARG A C 1
ATOM 2169 O O . ARG A 1 299 ? 17.905 16.772 12.766 1.00 97.88 299 ARG A O 1
ATOM 2176 N N . ARG A 1 300 ? 18.133 14.859 13.935 1.00 97.88 300 ARG A N 1
ATOM 2177 C CA . ARG A 1 300 ? 19.547 15.078 14.291 1.00 97.88 300 ARG A CA 1
ATOM 2178 C C . ARG A 1 300 ? 20.428 15.294 13.060 1.00 97.88 300 ARG A C 1
ATOM 2180 O O . ARG A 1 300 ? 21.272 16.191 13.053 1.00 97.88 300 ARG A O 1
ATOM 2187 N N . ARG A 1 301 ? 20.253 14.478 12.015 1.00 97.06 301 ARG A N 1
ATOM 2188 C CA . ARG A 1 301 ? 21.047 14.556 10.776 1.00 97.06 301 ARG A CA 1
ATOM 2189 C C . ARG A 1 301 ? 20.781 15.844 10.000 1.00 97.06 301 ARG A C 1
ATOM 2191 O O . ARG A 1 301 ? 21.728 16.441 9.484 1.00 97.06 301 ARG A O 1
ATOM 2198 N N . LEU A 1 302 ? 19.526 16.293 9.943 1.00 95.69 302 LEU A N 1
ATOM 2199 C CA . LEU A 1 302 ? 19.154 17.558 9.304 1.00 95.69 302 LEU A CA 1
ATOM 2200 C C . LEU A 1 302 ? 19.727 18.763 10.062 1.00 95.69 302 LEU A C 1
ATOM 2202 O O . LEU A 1 302 ? 20.339 19.631 9.443 1.00 95.69 302 LEU A O 1
ATOM 2206 N N . GLU A 1 303 ? 19.605 18.787 11.390 1.00 95.31 303 GLU A N 1
ATOM 2207 C CA . GLU A 1 303 ? 20.146 19.859 12.239 1.00 95.31 303 GLU A CA 1
ATOM 2208 C C . GLU A 1 303 ? 21.679 19.936 12.160 1.00 95.31 303 GLU A C 1
ATOM 2210 O O . GLU A 1 303 ? 22.243 21.020 12.009 1.00 95.31 303 GLU A O 1
ATOM 2215 N N . THR A 1 304 ? 22.362 18.786 12.168 1.00 94.12 304 THR A N 1
ATOM 2216 C CA . THR A 1 304 ? 23.827 18.721 12.017 1.00 94.12 304 THR A CA 1
ATOM 2217 C C . THR A 1 304 ? 24.271 19.239 10.647 1.00 94.12 304 THR A C 1
ATOM 2219 O O . THR A 1 304 ? 25.212 20.027 10.551 1.00 94.12 304 THR A O 1
ATOM 2222 N N . SER A 1 305 ? 23.571 18.840 9.579 1.00 89.19 305 SER A N 1
ATOM 2223 C CA . SER A 1 305 ? 23.868 19.302 8.217 1.00 89.19 305 SER A CA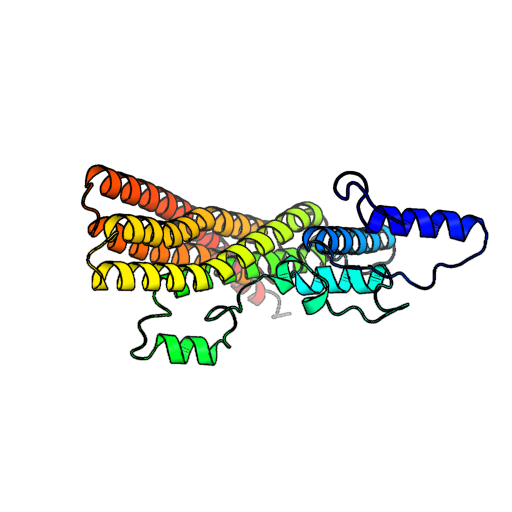 1
ATOM 2224 C C . SER A 1 305 ? 23.690 20.817 8.094 1.00 89.19 305 SER A C 1
ATOM 2226 O O . SER A 1 305 ? 24.545 21.487 7.515 1.00 89.19 305 SER A O 1
ATOM 2228 N N . ALA A 1 306 ? 22.630 21.369 8.696 1.00 88.81 306 ALA A N 1
ATOM 2229 C CA . ALA A 1 306 ? 22.381 22.808 8.730 1.00 88.81 306 ALA A CA 1
ATOM 2230 C C . ALA A 1 306 ? 23.487 23.574 9.474 1.00 88.81 306 ALA A C 1
ATOM 2232 O O . ALA A 1 306 ? 23.953 24.592 8.968 1.00 88.81 306 ALA A O 1
ATOM 2233 N N . ALA A 1 307 ? 23.959 23.059 10.615 1.00 85.12 307 ALA A N 1
ATOM 2234 C CA . ALA A 1 307 ? 25.059 23.662 11.371 1.00 85.12 307 ALA A CA 1
ATOM 2235 C C . ALA A 1 307 ? 26.395 23.634 10.601 1.00 85.12 307 ALA A C 1
ATOM 2237 O O . ALA A 1 307 ? 27.134 24.613 10.605 1.00 85.12 307 ALA A O 1
ATOM 2238 N N . SER A 1 308 ? 26.691 22.540 9.889 1.00 79.31 308 SER A N 1
ATOM 2239 C CA . SER A 1 308 ? 27.930 22.402 9.101 1.00 79.31 308 SER A CA 1
ATOM 2240 C C . SER A 1 308 ? 27.955 23.226 7.803 1.00 79.31 308 SER A C 1
ATOM 2242 O O . SER A 1 308 ? 29.025 23.549 7.288 1.00 79.31 308 SER A O 1
ATOM 2244 N N . GLY A 1 309 ? 26.787 23.588 7.262 1.00 60.25 309 GLY A N 1
ATOM 2245 C CA . GLY A 1 309 ? 26.666 24.368 6.027 1.00 60.25 309 GLY A CA 1
ATOM 2246 C C . GLY A 1 309 ? 27.048 25.848 6.162 1.00 60.25 309 GLY A C 1
ATOM 2247 O O . GLY A 1 309 ? 27.237 26.510 5.138 1.00 60.25 309 GLY A O 1
ATOM 2248 N N . ASP A 1 310 ? 27.179 26.358 7.391 1.00 51.66 310 ASP A N 1
ATOM 2249 C CA . ASP A 1 310 ? 27.530 27.757 7.683 1.00 51.66 310 ASP A CA 1
ATOM 2250 C C . ASP A 1 310 ? 29.056 27.999 7.667 1.00 51.66 310 ASP A C 1
ATOM 2252 O O . ASP A 1 310 ? 29.521 29.093 7.352 1.00 51.66 310 ASP A O 1
ATOM 2256 N N . GLU A 1 311 ? 29.875 26.959 7.872 1.00 50.53 311 GLU A N 1
ATOM 2257 C CA . GLU A 1 311 ? 31.347 27.077 7.860 1.00 50.53 311 GLU A CA 1
ATOM 2258 C C . GLU A 1 311 ? 31.957 27.140 6.441 1.00 50.53 311 GLU A C 1
ATOM 2260 O O . GLU A 1 311 ? 33.125 27.495 6.271 1.00 50.53 311 GLU A O 1
ATOM 2265 N N . GLY A 1 312 ? 31.177 26.825 5.398 1.00 46.72 312 GLY A N 1
ATOM 2266 C CA . GLY A 1 312 ? 31.652 26.700 4.011 1.00 46.72 312 GLY A CA 1
ATOM 2267 C C . GLY A 1 312 ? 31.307 27.856 3.066 1.00 46.72 312 GLY A C 1
ATOM 2268 O O . GLY A 1 312 ? 31.755 27.846 1.921 1.00 46.72 312 GLY A O 1
ATOM 2269 N N . LYS A 1 313 ? 30.514 28.846 3.501 1.00 43.66 313 LYS A N 1
ATOM 2270 C CA . LYS A 1 313 ? 30.102 29.996 2.662 1.00 43.66 313 LYS A CA 1
ATOM 2271 C C . LYS A 1 313 ? 30.866 31.294 2.946 1.00 43.66 313 LYS A C 1
ATOM 2273 O O . LYS A 1 313 ? 30.567 32.321 2.345 1.00 43.66 313 LYS A O 1
ATOM 2278 N N . GLY A 1 314 ? 31.857 31.241 3.835 1.00 46.66 314 GLY A N 1
ATOM 2279 C CA . GLY A 1 314 ? 32.690 32.376 4.233 1.00 46.66 314 GLY A CA 1
ATOM 2280 C C . GLY A 1 314 ? 34.153 32.257 3.804 1.00 46.66 314 GLY A C 1
ATOM 2281 O O . GLY A 1 314 ? 35.021 32.439 4.654 1.00 46.66 314 GLY A O 1
ATOM 2282 N N . LYS A 1 315 ? 34.444 31.935 2.536 1.00 34.97 315 LYS A N 1
ATOM 2283 C CA . LYS A 1 315 ? 35.761 32.157 1.908 1.00 34.97 315 LYS A CA 1
ATOM 2284 C C . LYS A 1 315 ? 35.626 32.504 0.434 1.00 34.97 315 LYS A C 1
ATOM 2286 O O . LYS A 1 315 ? 34.828 31.828 -0.248 1.00 34.97 315 LYS A O 1
#

Mean predicted aligned error: 5.49 Å

Sequence (315 aa):
MNLTDISVTPLHVAFETTRREVEKLGYRVTGSEIVGLVPLSCMLDAGRYYLEMQNSGMSGTGRMAVSPGLPERRLVEAAVRSMGLRDVAGFDPASKIIEYLVADEPVLSGMTCRDFADELSSDSPAPGGGSVAALIASLGAALSAMVANLTVKSRDCRAAWDEMREIAPKAQSLKEDLLRAIDDDTAAFNVFMDAVRKGEGVQEAMHAAAAVPMSVLERCPEIASLAASVAANGLPASLSDAGVAASCARSASEGAYFNVVINAAQFEDRAAAEALIARAAAILEETSSIASSVVGDVRRRLETSAASGDEGKGK

Nearest PDB structures (foldseek):
  2pfd-assembly1_A  TM=8.233E-01  e=7.033E-14  Rattus norvegicus
  7vg5-assembly1_B  TM=9.550E-01  e=2.681E-09  Methylorubrum extorquens AM1
  7vg4-assembly1_A  TM=9.603E-01  e=5.371E-09  Methylorubrum extorquens AM1
  7vg4-assembly3_E  TM=9.304E-01  e=5.371E-09  Methylorubrum extorquens AM1
  1o5h-assembly1_B  TM=8.741E-01  e=2.449E-07  Thermotoga maritima

pLDDT: mean 92.14, std 10.71, range [34.97, 98.88]

Foldseek 3Di:
DDDPDCVVPAPLNVLVVVQVVQVVVVDGDQADEDDAADALVSLLVLLLVQLVVVVVVCPPPPAFRFASLDASVNSNVSNCVVRRHPRPHDDDCCRHHPCNVPDDDQDQLPDDPVVNVVCAPDPDPDDYLLLVLLVLLLLLLVLLLVQLRVLSRDPVLVVCVVVSSVSSNVSNVSNVLSSVLSRQLVVLVVQLVVCVVVVHCNQVSLVSNLVSLLVSLQCLLVSLVSLQSSCVRTDVVSNVSSLSSLVSSLSSLVSSLVSNLVSLVPHPPVVVSVVSNVVSVVSNVSSCVSSVVSNVVSVVVVVVVVVVVVVPPPD

Solvent-accessible surface area (backbone atoms only — not comparable to full-atom values): 15859 Å² total; per-residue (Å²): 138,85,76,91,48,57,88,82,49,36,65,54,55,56,50,52,51,51,43,55,58,38,44,77,74,75,46,78,80,80,48,32,71,80,84,74,69,41,59,50,66,56,33,42,52,27,9,31,50,55,38,48,53,54,37,67,76,30,81,84,70,84,58,69,42,59,48,61,26,54,61,65,73,57,25,37,49,45,23,40,63,74,54,23,32,58,61,73,42,92,67,55,63,61,84,30,22,48,59,57,61,70,51,77,81,60,73,59,67,62,45,53,77,63,57,45,50,55,43,48,70,50,91,52,91,53,57,44,64,46,26,49,14,19,46,36,34,18,50,13,14,46,35,32,13,47,35,18,40,52,17,35,42,34,78,90,34,56,91,33,30,68,62,25,43,58,45,6,41,53,20,44,51,50,19,55,54,22,41,51,43,26,37,49,40,48,51,29,48,52,51,25,55,51,17,58,74,69,73,47,63,42,69,62,28,43,53,54,39,30,46,46,27,44,56,49,26,71,48,18,42,57,34,10,50,46,10,39,50,35,49,75,55,32,36,76,95,42,31,67,47,20,27,49,8,9,50,22,12,31,53,14,19,55,36,9,40,53,45,28,45,63,42,34,73,69,47,86,56,56,69,60,25,51,53,51,44,53,53,44,52,54,46,38,51,53,16,41,53,48,10,50,52,39,35,53,49,39,50,53,55,52,54,51,51,58,62,59,58,64,76,72,76,80,122